Protein AF-A0A2N1DF80-F1 (afdb_monomer_lite)

Foldseek 3Di:
DVVVVVLCPPPVSVVVVVVVVVVVVVVVVCVVVVCVVVVVVVVCVVVCVQPPPDPDHSVVVVVVVVVVVVVVVVVVVVVPPDPPPVCDLQLLAWFDDQQWIWGFGDDPPDTHDIFTAHPPPRHTWDWDWDADPPPGATWTWTADPPPRDTGDTHRDDPVVVSVVVRVVSVVCVVVVVSVVRSVD

pLDDT: mean 82.66, std 10.73, range [46.38, 95.44]

Radius of gyration: 31.46 Å; chains: 1; bounding box: 63×31×92 Å

Structure (mmCIF, N/CA/C/O backbone):
data_AF-A0A2N1DF80-F1
#
_entry.id   AF-A0A2N1DF80-F1
#
loop_
_atom_site.group_PDB
_atom_site.id
_atom_site.type_symbol
_atom_site.label_atom_id
_atom_site.label_alt_id
_atom_site.label_comp_id
_atom_site.label_asym_id
_atom_site.label_entity_id
_atom_site.label_seq_id
_atom_site.pdbx_PDB_ins_code
_atom_site.Cartn_x
_atom_site.Cartn_y
_atom_site.Cartn_z
_atom_site.occupancy
_atom_site.B_iso_or_equiv
_atom_site.auth_seq_id
_atom_site.auth_comp_id
_atom_site.auth_asym_id
_atom_site.auth_atom_id
_atom_site.pdbx_PDB_model_num
ATOM 1 N N . MET A 1 1 ? -42.056 3.069 -3.134 1.00 56.16 1 MET A N 1
ATOM 2 C CA . MET A 1 1 ? -40.622 2.799 -2.860 1.00 56.16 1 MET A CA 1
ATOM 3 C C . MET A 1 1 ? -39.773 4.077 -2.828 1.00 56.16 1 MET A C 1
ATOM 5 O O . MET A 1 1 ? -38.909 4.182 -1.969 1.00 56.16 1 MET A O 1
ATOM 9 N N . GLU A 1 2 ? -40.052 5.062 -3.688 1.00 68.31 2 GLU A N 1
ATOM 10 C CA . GLU A 1 2 ? -39.397 6.390 -3.714 1.00 68.31 2 GLU A CA 1
ATOM 11 C C . GLU A 1 2 ? -39.488 7.170 -2.382 1.00 68.31 2 GLU A C 1
ATOM 13 O O . GLU A 1 2 ? -38.485 7.672 -1.881 1.00 68.31 2 GLU A O 1
ATOM 18 N N . LEU A 1 3 ? -40.667 7.207 -1.745 1.00 71.31 3 LEU A N 1
ATOM 19 C CA . LEU A 1 3 ? -40.887 7.960 -0.496 1.00 71.31 3 LEU A CA 1
ATOM 20 C C . LEU A 1 3 ? -40.119 7.388 0.711 1.00 71.31 3 LEU A C 1
ATOM 22 O O . LEU A 1 3 ? -39.591 8.146 1.519 1.00 71.31 3 LEU A O 1
ATOM 26 N N . LEU A 1 4 ? -39.988 6.059 0.798 1.00 68.69 4 LEU A N 1
ATOM 27 C CA . LEU A 1 4 ? -39.198 5.390 1.841 1.00 68.69 4 LEU A CA 1
ATOM 28 C C . LEU A 1 4 ? -37.702 5.681 1.685 1.00 68.69 4 LEU A C 1
ATOM 30 O O . LEU A 1 4 ? -37.032 5.970 2.671 1.00 68.69 4 LEU A O 1
ATOM 34 N N . LYS A 1 5 ? -37.185 5.677 0.447 1.00 67.88 5 LYS A N 1
ATOM 35 C CA . LYS A 1 5 ? -35.785 6.034 0.163 1.00 67.88 5 LYS A CA 1
ATOM 36 C C . LYS A 1 5 ? -35.470 7.485 0.535 1.00 67.88 5 LYS A C 1
ATOM 38 O O . LYS A 1 5 ? -34.351 7.763 0.956 1.00 67.88 5 LYS A O 1
ATOM 43 N N . LYS A 1 6 ? -36.440 8.396 0.400 1.00 68.75 6 LYS A N 1
ATOM 44 C CA . LYS A 1 6 ? -36.290 9.807 0.783 1.00 68.75 6 LYS A CA 1
ATOM 45 C C . LYS A 1 6 ? -36.204 9.975 2.305 1.00 68.75 6 LYS A C 1
ATOM 47 O O . LYS A 1 6 ? -35.227 10.535 2.785 1.00 68.75 6 LYS A O 1
ATOM 52 N N . LEU A 1 7 ? -37.131 9.368 3.053 1.00 67.69 7 LEU A N 1
ATOM 53 C CA . LEU A 1 7 ? -37.140 9.395 4.527 1.00 67.69 7 LEU A CA 1
ATOM 54 C C . LEU A 1 7 ? -35.884 8.762 5.154 1.00 67.69 7 LEU A C 1
ATOM 56 O O . LEU A 1 7 ? -35.454 9.172 6.228 1.00 67.69 7 LEU A O 1
ATOM 60 N N . TRP A 1 8 ? -35.282 7.779 4.481 1.00 67.12 8 TRP A N 1
ATOM 61 C CA . TRP A 1 8 ? -34.053 7.121 4.938 1.00 67.12 8 TRP A CA 1
ATOM 62 C C . TRP A 1 8 ? -32.773 7.923 4.652 1.00 67.12 8 TRP A C 1
ATOM 64 O O . TRP A 1 8 ? -31.781 7.756 5.361 1.00 67.12 8 TRP A O 1
ATOM 74 N N . LYS A 1 9 ? -32.780 8.784 3.623 1.00 72.69 9 LYS A N 1
ATOM 75 C CA . LYS A 1 9 ? -31.656 9.678 3.293 1.00 72.69 9 LYS A CA 1
ATOM 76 C C . LYS A 1 9 ? -31.612 10.920 4.181 1.00 72.69 9 LYS A C 1
ATOM 78 O O . LYS A 1 9 ? -30.534 11.484 4.356 1.00 72.69 9 LYS A O 1
ATOM 83 N N . ASP A 1 10 ? -32.744 11.325 4.754 1.00 74.56 10 ASP A N 1
ATOM 84 C CA . ASP A 1 10 ? -32.794 12.462 5.665 1.00 74.56 10 ASP A CA 1
ATOM 85 C C . ASP A 1 10 ? -32.141 12.100 7.015 1.00 74.56 10 ASP A C 1
ATOM 87 O O . ASP A 1 10 ? -32.617 11.205 7.725 1.00 74.56 10 ASP A O 1
ATOM 91 N N . PRO A 1 11 ? -31.063 12.796 7.421 1.00 75.94 11 PRO A N 1
ATOM 92 C CA . PRO A 1 11 ? -30.239 12.402 8.565 1.00 75.94 11 PRO A CA 1
ATOM 93 C C . PRO A 1 11 ? -30.974 12.483 9.909 1.00 75.94 11 PRO A C 1
ATOM 95 O O . PRO A 1 11 ? -30.544 11.865 10.882 1.00 75.94 11 PRO A O 1
ATOM 98 N N . VAL A 1 12 ? -32.072 13.239 9.980 1.00 82.00 12 VAL A N 1
ATOM 99 C CA . VAL A 1 12 ? -32.910 13.363 11.180 1.00 82.00 12 VAL A CA 1
ATOM 100 C C . VAL A 1 12 ? -33.916 12.212 11.253 1.00 82.00 12 VAL A C 1
ATOM 102 O O . VAL A 1 12 ? -33.958 11.495 12.251 1.00 82.00 12 VAL A O 1
ATOM 105 N N . TRP A 1 13 ? -34.676 11.976 10.181 1.00 78.12 13 TRP A N 1
ATOM 106 C CA . TRP A 1 13 ? -35.708 10.935 10.137 1.00 78.12 13 TRP A CA 1
ATOM 107 C C . TRP A 1 13 ? -35.126 9.527 10.207 1.00 78.12 13 TRP A C 1
ATOM 109 O O . TRP A 1 13 ? -35.645 8.692 10.944 1.00 78.12 13 TRP A O 1
ATOM 119 N N . SER A 1 14 ? -33.997 9.286 9.540 1.00 79.38 14 SER A N 1
ATOM 120 C CA . SER A 1 14 ? -33.290 8.005 9.607 1.00 79.38 14 SER A CA 1
ATOM 121 C C . SER A 1 14 ? -32.889 7.639 11.042 1.00 79.38 14 SER A C 1
ATOM 123 O O . SER A 1 14 ? -33.094 6.507 11.477 1.00 79.38 14 SER A O 1
ATOM 125 N N . LYS A 1 15 ? -32.428 8.617 11.839 1.00 84.69 15 LYS A N 1
ATOM 126 C CA . LYS A 1 15 ? -32.078 8.402 13.253 1.00 84.69 15 LYS A CA 1
ATOM 127 C C . LYS A 1 15 ? -33.300 8.116 14.116 1.00 84.69 15 LYS A C 1
ATOM 129 O O . LYS A 1 15 ? -33.249 7.202 14.934 1.00 84.69 15 LYS A O 1
ATOM 134 N N . VAL A 1 16 ? -34.391 8.861 13.941 1.00 87.50 16 VAL A N 1
ATOM 135 C CA . VAL A 1 16 ? -35.631 8.643 14.707 1.00 87.50 16 VAL A CA 1
ATOM 136 C C . VAL A 1 16 ? -36.204 7.257 14.413 1.00 87.50 16 VAL A C 1
ATOM 138 O O . VAL A 1 16 ? -36.526 6.514 15.337 1.00 87.50 16 VAL A O 1
ATOM 141 N N . ILE A 1 17 ? -36.251 6.870 13.138 1.00 84.75 17 ILE A N 1
ATOM 142 C CA . ILE A 1 17 ? -36.753 5.562 12.708 1.00 84.75 17 ILE A CA 1
ATOM 143 C C . ILE A 1 17 ? -35.839 4.442 13.216 1.00 84.75 17 ILE A C 1
ATOM 145 O O . ILE A 1 17 ? -36.332 3.472 13.784 1.00 84.75 17 ILE A O 1
ATOM 149 N N . ALA A 1 18 ? -34.516 4.582 13.088 1.00 85.62 18 ALA A N 1
ATOM 150 C CA . ALA A 1 18 ? -33.564 3.602 13.609 1.00 85.62 18 ALA A CA 1
ATOM 151 C C . ALA A 1 18 ? -33.687 3.442 15.131 1.00 85.62 18 ALA A C 1
ATOM 153 O O . ALA A 1 18 ? -33.719 2.321 15.631 1.00 85.62 18 ALA A O 1
ATOM 154 N N . THR A 1 19 ? -33.827 4.548 15.863 1.00 89.31 19 THR A N 1
ATOM 155 C CA . THR A 1 19 ? -34.003 4.526 17.323 1.00 89.31 19 THR A CA 1
ATOM 156 C C . THR A 1 19 ? -35.321 3.857 17.707 1.00 89.31 19 THR A C 1
ATOM 158 O O . THR A 1 19 ? -35.342 3.040 18.622 1.00 89.31 19 THR A O 1
ATOM 161 N N . GLY A 1 20 ? -36.405 4.133 16.975 1.00 91.25 20 GLY A N 1
ATOM 162 C CA . GLY A 1 20 ? -37.699 3.478 17.170 1.00 91.25 20 GLY A CA 1
ATOM 163 C C . GLY A 1 20 ? -37.650 1.973 16.905 1.00 91.25 20 GLY A C 1
ATOM 164 O O . GLY A 1 20 ? -38.162 1.194 17.704 1.00 91.25 20 GLY A O 1
ATOM 165 N N . ILE A 1 21 ? -36.978 1.548 15.832 1.00 89.56 21 ILE A N 1
ATOM 166 C CA . ILE A 1 21 ? -36.789 0.126 15.510 1.00 89.56 21 ILE A CA 1
ATOM 167 C C . ILE A 1 21 ? -35.950 -0.562 16.592 1.00 89.56 21 ILE A C 1
ATOM 169 O O . ILE A 1 21 ? -36.329 -1.631 17.063 1.00 89.56 21 ILE A O 1
ATOM 173 N N . ILE A 1 22 ? -34.849 0.053 17.033 1.00 90.44 22 ILE A N 1
ATOM 174 C CA . ILE A 1 22 ? -34.006 -0.490 18.109 1.00 90.44 22 ILE A CA 1
ATOM 175 C C . ILE A 1 22 ? -34.807 -0.604 19.410 1.00 90.44 22 ILE A C 1
ATOM 177 O O . ILE A 1 22 ? -34.773 -1.653 20.046 1.00 90.44 22 ILE A O 1
ATOM 181 N N . ALA A 1 23 ? -35.564 0.429 19.788 1.00 91.12 23 ALA A N 1
ATOM 182 C CA . ALA A 1 23 ? -36.400 0.405 20.987 1.00 91.12 23 ALA A CA 1
ATOM 183 C C . ALA A 1 23 ? -37.443 -0.720 20.932 1.00 91.12 23 ALA A C 1
ATOM 185 O O . ALA A 1 23 ? -37.656 -1.414 21.924 1.00 91.12 23 ALA A O 1
ATOM 186 N N . LEU A 1 24 ? -38.042 -0.947 19.762 1.00 88.88 24 LEU A N 1
ATOM 187 C CA . LEU A 1 24 ? -39.028 -2.003 19.560 1.00 88.88 24 LEU A CA 1
ATOM 188 C C . LEU A 1 24 ? -38.389 -3.398 19.617 1.00 88.88 24 LEU A C 1
ATOM 190 O O . LEU A 1 24 ? -38.923 -4.283 20.279 1.00 88.88 24 LEU A O 1
ATOM 194 N N . ILE A 1 25 ? -37.210 -3.583 19.014 1.00 86.56 25 ILE A N 1
ATOM 195 C CA . ILE A 1 25 ? -36.438 -4.833 19.111 1.00 86.56 25 ILE A CA 1
ATOM 196 C C . ILE A 1 25 ? -36.043 -5.113 20.564 1.00 86.56 25 ILE A C 1
ATOM 198 O O . ILE A 1 25 ? -36.202 -6.237 21.026 1.00 86.56 25 ILE A O 1
ATOM 202 N N . VAL A 1 26 ? -35.572 -4.107 21.305 1.00 86.44 26 VAL A N 1
ATOM 203 C CA . VAL A 1 26 ? -35.206 -4.252 22.722 1.00 86.44 26 VAL A CA 1
ATOM 204 C C . VAL A 1 26 ? -36.434 -4.572 23.576 1.00 86.44 26 VAL A C 1
ATOM 206 O O . VAL A 1 26 ? -36.361 -5.446 24.437 1.00 86.44 26 VAL A O 1
ATOM 209 N N . ALA A 1 27 ? -37.580 -3.937 23.328 1.00 82.62 27 ALA A N 1
ATOM 210 C CA . ALA A 1 27 ? -38.821 -4.233 24.044 1.00 82.62 27 ALA A CA 1
ATOM 211 C C . ALA A 1 27 ? -39.297 -5.674 23.793 1.00 82.62 27 ALA A C 1
ATOM 213 O O . ALA A 1 27 ? -39.647 -6.390 24.729 1.00 82.62 27 ALA A O 1
ATOM 214 N N . VAL A 1 28 ? -39.241 -6.136 22.541 1.00 85.31 28 VAL A N 1
ATOM 215 C CA . VAL A 1 28 ? -39.602 -7.514 22.181 1.00 85.31 28 VAL A CA 1
ATOM 216 C C . VAL A 1 28 ? -38.592 -8.515 22.750 1.00 85.31 28 VAL A C 1
ATOM 218 O O . VAL A 1 28 ? -38.990 -9.526 23.320 1.00 85.31 28 VAL A O 1
ATOM 221 N N . ALA A 1 29 ? -37.293 -8.224 22.675 1.00 80.62 29 ALA A N 1
ATOM 222 C CA . ALA A 1 29 ? -36.247 -9.082 23.227 1.00 80.62 29 ALA A CA 1
ATOM 223 C C . ALA A 1 29 ? -36.337 -9.196 24.756 1.00 80.62 29 ALA A C 1
ATOM 225 O O . ALA A 1 29 ? -36.226 -10.293 25.292 1.00 80.62 29 ALA A O 1
ATOM 226 N N . THR A 1 30 ? -36.588 -8.092 25.465 1.00 77.56 30 THR A N 1
ATOM 227 C CA . THR A 1 30 ? -36.754 -8.098 26.931 1.00 77.56 30 THR A CA 1
ATOM 228 C C . THR A 1 30 ? -38.026 -8.817 27.379 1.00 77.56 30 THR A C 1
ATOM 230 O O . THR A 1 30 ? -38.022 -9.428 28.449 1.00 77.56 30 THR A O 1
ATOM 233 N N . TYR A 1 31 ? -39.082 -8.800 26.558 1.00 79.31 31 TYR A N 1
ATOM 234 C CA . TYR A 1 31 ? -40.297 -9.587 26.773 1.00 79.31 31 TYR A CA 1
ATOM 235 C C . TYR A 1 31 ? -40.064 -11.090 26.550 1.00 79.31 31 TYR A C 1
ATOM 237 O O . TYR A 1 31 ? -40.390 -11.891 27.421 1.00 79.31 31 TYR A O 1
ATOM 245 N N . ILE A 1 32 ? -39.447 -11.477 25.425 1.00 79.19 32 ILE A N 1
ATOM 246 C CA . ILE A 1 32 ? -39.186 -12.889 25.080 1.00 79.19 32 ILE A CA 1
ATOM 247 C C . ILE A 1 32 ? -38.194 -13.532 26.054 1.00 79.19 32 ILE A C 1
ATOM 249 O O . ILE A 1 32 ? -38.378 -14.675 26.459 1.00 79.19 32 ILE A O 1
ATOM 253 N N . LEU A 1 33 ? -37.146 -12.803 26.440 1.00 77.75 33 LEU A N 1
ATOM 254 C CA . LEU A 1 33 ? -36.108 -13.304 27.342 1.00 77.75 33 LEU A CA 1
ATOM 255 C C . LEU A 1 33 ? -36.498 -13.205 28.824 1.00 77.75 33 LEU A C 1
ATOM 257 O O . LEU A 1 33 ? -35.685 -13.554 29.672 1.00 77.75 33 LEU A O 1
ATOM 261 N N . ASN A 1 34 ? -37.708 -12.721 29.140 1.00 76.75 34 ASN A N 1
ATOM 262 C CA . ASN A 1 34 ? -38.191 -12.504 30.505 1.00 76.75 34 ASN A CA 1
ATOM 263 C C . ASN A 1 34 ? -37.140 -11.811 31.397 1.00 76.75 34 ASN A C 1
ATOM 265 O O . ASN A 1 34 ? -36.890 -12.232 32.521 1.00 76.75 34 ASN A O 1
ATOM 269 N N . LEU A 1 35 ? -36.506 -10.757 30.869 1.00 72.31 35 LEU A N 1
ATOM 270 C CA . LEU A 1 35 ? -35.463 -9.974 31.554 1.00 72.31 35 LEU A CA 1
ATOM 271 C C . LEU A 1 35 ? -36.054 -8.898 32.480 1.00 72.31 35 LEU A C 1
ATOM 273 O O . LEU A 1 35 ? -35.352 -8.291 33.285 1.00 72.31 35 LEU A O 1
ATOM 277 N N . TRP A 1 36 ? -37.360 -8.651 32.373 1.00 72.56 36 TRP A N 1
ATOM 278 C CA . TRP A 1 36 ? -38.111 -7.728 33.225 1.00 72.56 36 TRP A CA 1
ATOM 279 C C . TRP A 1 36 ? -37.982 -7.974 34.741 1.00 72.56 36 TRP A C 1
ATOM 281 O O . TRP A 1 36 ? -37.753 -6.997 35.456 1.00 72.56 36 TRP A O 1
ATOM 291 N N . PRO A 1 37 ? -38.100 -9.210 35.268 1.00 76.88 37 PRO A N 1
ATOM 292 C CA . PRO A 1 37 ? -37.885 -9.478 36.686 1.00 76.88 37 PRO A CA 1
ATOM 293 C C . PRO A 1 37 ? -36.455 -9.163 37.142 1.00 76.88 37 PRO A C 1
ATOM 295 O O . PRO A 1 37 ? -36.295 -8.639 38.243 1.00 76.88 37 PRO A O 1
ATOM 298 N N . ASP A 1 38 ? -35.442 -9.388 36.303 1.00 75.38 38 ASP A N 1
ATOM 299 C CA . ASP A 1 38 ? -34.039 -9.093 36.629 1.00 75.38 38 ASP A CA 1
ATOM 300 C C . ASP A 1 38 ? -33.737 -7.589 36.602 1.00 75.38 38 ASP A C 1
ATOM 302 O O . ASP A 1 38 ? -33.047 -7.060 37.470 1.00 75.38 38 ASP A O 1
ATOM 306 N N . ILE A 1 39 ? -34.312 -6.855 35.648 1.00 76.00 39 ILE A N 1
ATOM 307 C CA . ILE A 1 39 ? -34.200 -5.390 35.601 1.00 76.00 39 ILE A CA 1
ATOM 308 C C . ILE A 1 39 ? -34.919 -4.770 36.805 1.00 76.00 39 ILE A C 1
ATOM 310 O O . ILE A 1 39 ? -34.381 -3.884 37.469 1.00 76.00 39 ILE A O 1
ATOM 314 N N . LEU A 1 40 ? -36.124 -5.251 37.126 1.00 77.62 40 LEU A N 1
ATOM 315 C CA . LEU A 1 40 ? -36.877 -4.789 38.291 1.00 77.62 40 LEU A CA 1
ATOM 316 C C . LEU A 1 40 ? -36.190 -5.162 39.606 1.00 77.62 40 LEU A C 1
ATOM 318 O O . LEU A 1 40 ? -36.270 -4.384 40.556 1.00 77.62 40 LEU A O 1
ATOM 322 N N . SER A 1 41 ? -35.520 -6.314 39.685 1.00 77.25 41 SER A N 1
ATOM 323 C CA . SER A 1 41 ? -34.752 -6.696 40.870 1.00 77.25 41 SER A CA 1
ATOM 324 C C . SER A 1 41 ? -33.532 -5.795 41.037 1.00 77.25 41 SER A C 1
ATOM 326 O O . SER A 1 41 ? -33.334 -5.286 42.135 1.00 77.25 41 SER A O 1
ATOM 328 N N . LEU A 1 42 ? -32.807 -5.481 39.956 1.00 80.38 42 LEU A N 1
ATOM 329 C CA . LEU A 1 42 ? -31.691 -4.533 39.965 1.00 80.38 42 LEU A CA 1
ATOM 330 C C . LEU A 1 42 ? -32.144 -3.132 40.402 1.00 80.38 42 LEU A C 1
ATOM 332 O O . LEU A 1 42 ? -31.496 -2.510 41.240 1.00 80.38 42 LEU A O 1
ATOM 336 N N . ILE A 1 43 ? -33.281 -2.654 39.883 1.00 81.94 43 ILE A N 1
ATOM 337 C CA . ILE A 1 43 ? -33.876 -1.363 40.264 1.00 81.94 43 ILE A CA 1
ATOM 338 C C . ILE A 1 43 ? -34.306 -1.369 41.732 1.00 81.94 43 ILE A C 1
ATOM 340 O O . ILE A 1 43 ? -34.065 -0.401 42.442 1.00 81.94 43 ILE A O 1
ATOM 344 N N . LYS A 1 44 ? -34.924 -2.447 42.226 1.00 79.19 44 LYS A N 1
ATOM 345 C CA . LYS A 1 44 ? -35.297 -2.558 43.645 1.00 79.19 44 LYS A CA 1
ATOM 346 C C . LYS A 1 44 ? -34.074 -2.633 44.556 1.00 79.19 44 LYS A C 1
ATOM 348 O O . LYS A 1 44 ? -34.115 -2.070 45.643 1.00 79.19 44 LYS A O 1
ATOM 353 N N . LEU A 1 45 ? -33.002 -3.294 44.122 1.00 76.00 45 LEU A N 1
ATOM 354 C CA . LEU A 1 45 ? -31.737 -3.383 44.853 1.00 76.00 45 LEU A CA 1
ATOM 355 C C . LEU A 1 45 ? -31.067 -2.015 44.954 1.00 76.00 45 LEU A C 1
ATOM 357 O O . LEU A 1 45 ? -30.691 -1.598 46.045 1.00 76.00 45 LEU A O 1
ATOM 361 N N . THR A 1 46 ? -30.971 -1.292 43.838 1.00 74.25 46 THR A N 1
ATOM 362 C CA . THR A 1 46 ? -30.399 0.059 43.825 1.00 74.25 46 THR A CA 1
ATOM 363 C C . THR A 1 46 ? -31.278 1.039 44.588 1.00 74.25 46 THR A C 1
ATOM 365 O O . THR A 1 46 ? -30.760 1.809 45.388 1.00 74.25 46 THR A O 1
ATOM 368 N N . TRP A 1 47 ? -32.601 0.970 44.429 1.00 73.44 47 TRP A N 1
ATOM 369 C CA . TRP A 1 47 ? -33.542 1.791 45.188 1.00 73.44 47 TRP A CA 1
ATOM 370 C C . TRP A 1 47 ? -33.459 1.507 46.687 1.00 73.44 47 TRP A C 1
ATOM 372 O O . TRP A 1 47 ? -33.333 2.436 47.477 1.00 73.44 47 TRP A O 1
ATOM 382 N N . GLY A 1 48 ? -33.435 0.231 47.078 1.00 70.19 48 GLY A N 1
ATOM 383 C CA . GLY A 1 48 ? -33.262 -0.201 48.462 1.00 70.19 48 GLY A CA 1
ATOM 384 C C . GLY A 1 48 ? -31.951 0.293 49.065 1.00 70.19 48 GLY A C 1
ATOM 385 O O . GLY A 1 48 ? -31.959 0.784 50.187 1.00 70.19 48 GLY A O 1
ATOM 386 N N . PHE A 1 49 ? -30.858 0.257 48.302 1.00 67.19 49 PHE A N 1
ATOM 387 C CA . PHE A 1 49 ? -29.554 0.785 48.707 1.00 67.19 49 PHE A CA 1
ATOM 388 C C . PHE A 1 49 ? -29.546 2.321 48.828 1.00 67.19 49 PHE A C 1
ATOM 390 O O . PHE A 1 49 ? -28.910 2.879 49.717 1.00 67.19 49 PHE A O 1
ATOM 397 N N . ILE A 1 50 ? -30.295 3.022 47.970 1.00 64.38 50 ILE A N 1
ATOM 398 C CA . ILE A 1 50 ? -30.458 4.485 48.025 1.00 64.38 50 ILE A CA 1
ATOM 399 C C . ILE A 1 50 ? -31.350 4.911 49.201 1.00 64.38 50 ILE A C 1
ATOM 401 O O . ILE A 1 50 ? -31.125 5.971 49.783 1.00 64.38 50 ILE A O 1
ATOM 405 N N . THR A 1 51 ? -32.365 4.118 49.553 1.00 67.06 51 THR A N 1
ATOM 406 C CA . THR A 1 51 ? -33.305 4.432 50.644 1.00 67.06 51 THR A CA 1
ATOM 407 C C . THR A 1 51 ? -32.929 3.811 51.984 1.00 67.06 51 THR A C 1
ATOM 409 O O . THR A 1 51 ? -33.540 4.148 52.995 1.00 67.06 51 THR A O 1
ATOM 412 N N . SER A 1 52 ? -31.944 2.910 52.026 1.00 58.81 52 SER A N 1
ATOM 413 C CA . SER A 1 52 ? -31.459 2.360 53.285 1.00 58.81 52 SER A CA 1
ATOM 414 C C . SER A 1 52 ? -30.791 3.466 54.089 1.00 58.81 52 SER A C 1
ATOM 416 O O . SER A 1 52 ? -29.857 4.118 53.616 1.00 58.81 52 SER A O 1
ATOM 418 N N . SER A 1 53 ? -31.292 3.673 55.304 1.00 56.47 53 SER A N 1
ATOM 419 C CA . SER A 1 53 ? -30.763 4.619 56.280 1.00 56.47 53 SER A CA 1
ATOM 420 C C . SER A 1 53 ? -29.423 4.115 56.808 1.00 56.47 53 SER A C 1
ATOM 422 O O . SER A 1 53 ? -29.338 3.530 57.886 1.00 56.47 53 SER A O 1
ATOM 424 N N . THR A 1 54 ? -28.362 4.280 56.027 1.00 59.06 54 THR A N 1
ATOM 425 C CA . THR A 1 54 ? -27.002 4.061 56.505 1.00 59.06 54 THR A CA 1
ATOM 426 C C . THR A 1 54 ? -26.573 5.234 57.379 1.00 59.06 54 THR A C 1
ATOM 428 O O . THR A 1 54 ? -26.975 6.375 57.163 1.00 59.06 54 THR A O 1
ATOM 431 N N . SER A 1 55 ? -25.733 4.958 58.381 1.00 65.44 55 SER A N 1
ATOM 432 C CA . SER A 1 55 ? -25.195 5.981 59.294 1.00 65.44 55 SER A CA 1
ATOM 433 C C . SER A 1 55 ? -24.369 7.059 58.573 1.00 65.44 55 SER A C 1
ATOM 435 O O . SER A 1 55 ? -24.070 8.102 59.150 1.00 65.44 55 SER A O 1
ATOM 437 N N . THR A 1 56 ? -23.995 6.806 57.318 1.00 63.44 56 THR A N 1
ATOM 438 C CA . THR A 1 56 ? -23.373 7.743 56.390 1.00 63.44 56 THR A CA 1
ATOM 439 C C . THR A 1 56 ? -24.407 8.256 55.387 1.00 63.44 56 THR A C 1
ATOM 441 O O . THR A 1 56 ? -25.152 7.462 54.810 1.00 63.44 56 THR A O 1
ATOM 444 N N . PRO A 1 57 ? -24.465 9.573 55.143 1.00 73.00 57 PRO A N 1
ATOM 445 C CA . PRO A 1 57 ? -25.446 10.140 54.236 1.00 73.00 57 PRO A CA 1
ATOM 446 C C . PRO A 1 57 ? -25.222 9.685 52.786 1.00 73.00 57 PRO A C 1
ATOM 448 O O . PRO A 1 57 ? -24.130 9.823 52.236 1.00 73.00 57 PRO A O 1
ATOM 451 N N . ASN A 1 58 ? -26.288 9.210 52.138 1.00 67.88 58 ASN A N 1
ATOM 452 C CA . ASN A 1 58 ? -26.235 8.604 50.801 1.00 67.88 58 ASN A CA 1
ATOM 453 C C . ASN A 1 58 ? -25.738 9.560 49.704 1.00 67.88 58 ASN A C 1
ATOM 455 O O . ASN A 1 58 ? -25.127 9.113 48.738 1.00 67.88 58 ASN A O 1
ATOM 459 N N . TRP A 1 59 ? -25.896 10.877 49.876 1.00 73.12 59 TRP A N 1
ATOM 460 C CA . TRP A 1 59 ? -25.326 11.866 48.953 1.00 73.12 59 TRP A CA 1
ATOM 461 C C . TRP A 1 59 ? -23.790 11.810 48.901 1.00 73.12 59 TRP A C 1
ATOM 463 O O . TRP A 1 59 ? -23.203 12.031 47.843 1.00 73.12 59 TRP A O 1
ATOM 473 N N . LEU A 1 60 ? -23.139 11.458 50.014 1.00 76.69 60 LEU A N 1
ATOM 474 C CA . LEU A 1 60 ? -21.687 11.314 50.095 1.00 76.69 60 LEU A CA 1
ATOM 475 C C . LEU A 1 60 ? -21.215 10.071 49.327 1.00 76.69 60 LEU A C 1
ATOM 477 O O . LEU A 1 60 ? -20.218 10.129 48.609 1.00 76.69 60 LEU A O 1
ATOM 481 N N . LEU A 1 61 ? -21.972 8.971 49.416 1.00 75.31 61 LEU A N 1
ATOM 482 C CA . LEU A 1 61 ? -21.717 7.754 48.638 1.00 75.31 61 LEU A CA 1
ATOM 483 C C . LEU A 1 61 ? -21.837 8.025 47.134 1.00 75.31 61 LEU A C 1
ATOM 485 O O . LEU A 1 61 ? -20.984 7.580 46.368 1.00 75.31 61 LEU A O 1
ATOM 489 N N . THR A 1 62 ? -22.827 8.818 46.713 1.00 75.56 62 THR A N 1
ATOM 490 C CA . THR A 1 62 ? -22.976 9.221 45.307 1.00 75.56 62 THR A CA 1
ATOM 491 C C . THR A 1 62 ? -21.777 10.038 44.823 1.00 75.56 62 THR A C 1
ATOM 493 O O . THR A 1 62 ? -21.260 9.774 43.739 1.00 75.56 62 THR A O 1
ATOM 496 N N . ILE A 1 63 ? -21.278 10.981 45.632 1.00 81.62 63 ILE A N 1
ATOM 497 C CA . ILE A 1 63 ? -20.088 11.779 45.291 1.00 81.62 63 ILE A CA 1
ATOM 498 C C . ILE A 1 63 ? -18.839 10.899 45.165 1.00 81.62 63 ILE A C 1
ATOM 500 O O . ILE A 1 63 ? -18.048 11.112 44.249 1.00 81.62 63 ILE A O 1
ATOM 504 N N . MET A 1 64 ? -18.667 9.889 46.026 1.00 83.31 64 MET A N 1
ATOM 505 C CA . MET A 1 64 ? -17.529 8.961 45.937 1.00 83.31 64 MET A CA 1
ATOM 506 C C . MET A 1 64 ? -17.655 7.949 44.788 1.00 83.31 64 MET A C 1
ATOM 508 O O . MET A 1 64 ? -16.643 7.497 44.252 1.00 83.31 64 MET A O 1
ATOM 512 N N . ALA A 1 65 ? -18.876 7.618 44.365 1.00 84.19 65 ALA A N 1
ATOM 513 C CA . ALA A 1 65 ? -19.113 6.704 43.250 1.00 84.19 65 ALA A CA 1
ATOM 514 C C . ALA A 1 65 ? -18.752 7.321 41.886 1.00 84.19 65 ALA A C 1
ATOM 516 O O . ALA A 1 65 ? -18.259 6.611 41.010 1.00 84.19 65 ALA A O 1
ATOM 517 N N . ILE A 1 66 ? -18.937 8.636 41.709 1.00 86.69 66 ILE A N 1
ATOM 518 C CA . ILE A 1 66 ? -18.634 9.355 40.457 1.00 86.69 66 ILE A CA 1
ATOM 519 C C . ILE A 1 66 ? -17.175 9.168 39.991 1.00 86.69 66 ILE A C 1
ATOM 521 O O . ILE A 1 66 ? -16.981 8.724 38.857 1.00 86.69 66 ILE A O 1
ATOM 525 N N . PRO A 1 67 ? -16.131 9.449 40.799 1.00 87.44 67 PRO A N 1
ATOM 526 C CA . PRO A 1 67 ? -14.747 9.268 40.361 1.00 87.44 67 PRO A CA 1
ATOM 527 C C . PRO A 1 67 ? -14.412 7.796 40.106 1.00 87.44 67 PRO A C 1
ATOM 529 O O . PRO A 1 67 ? -13.668 7.496 39.176 1.00 87.44 67 PRO A O 1
ATOM 532 N N . CYS A 1 68 ? -15.008 6.872 40.867 1.00 87.81 68 CYS A N 1
ATOM 533 C CA . CYS A 1 68 ? -14.840 5.436 40.654 1.00 87.81 68 CYS A CA 1
ATOM 534 C C . CYS A 1 68 ? -15.410 5.009 39.288 1.00 87.81 68 CYS A C 1
ATOM 536 O O . CYS A 1 68 ? -14.750 4.310 38.521 1.00 87.81 68 CYS A O 1
ATOM 538 N N . PHE A 1 69 ? -16.594 5.515 38.932 1.00 88.56 69 PHE A N 1
ATOM 539 C CA . PHE A 1 69 ? -17.217 5.278 37.632 1.00 88.56 69 PHE A CA 1
ATOM 540 C C . PHE A 1 69 ? -16.403 5.876 36.475 1.00 88.56 69 PHE A C 1
ATOM 542 O O . PHE A 1 69 ? -16.169 5.203 35.471 1.00 88.56 69 PHE A O 1
ATOM 549 N N . LEU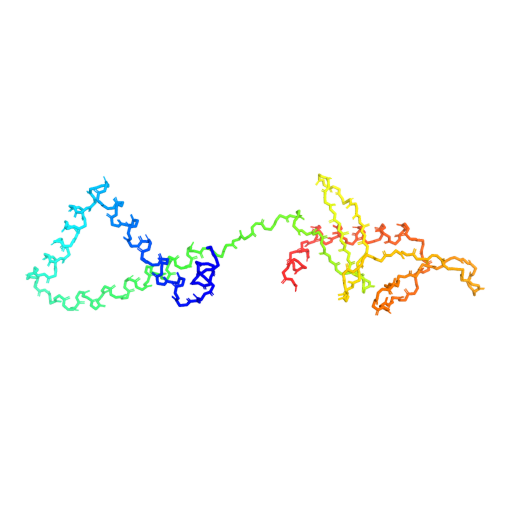 A 1 70 ? -15.912 7.112 36.620 1.00 90.94 70 LEU A N 1
ATOM 550 C CA . LEU A 1 70 ? -15.048 7.751 35.620 1.00 90.94 70 LEU A CA 1
ATOM 551 C C . LEU A 1 70 ? -13.739 6.977 35.417 1.00 90.94 70 LEU A C 1
ATOM 553 O O . LEU A 1 70 ? -13.291 6.820 34.282 1.00 90.94 70 LEU A O 1
ATOM 557 N N . PHE A 1 71 ? -13.157 6.449 36.494 1.00 89.56 71 PHE A N 1
ATOM 558 C CA . PHE A 1 71 ? -11.943 5.639 36.438 1.00 89.56 71 PHE A CA 1
ATOM 559 C C . PHE A 1 71 ? -12.170 4.320 35.690 1.00 89.56 71 PHE A C 1
ATOM 561 O O . PHE A 1 71 ? -11.399 3.975 34.795 1.00 89.56 71 PHE A O 1
ATOM 568 N N . VAL A 1 72 ? -13.277 3.625 35.972 1.00 89.88 72 VAL A N 1
ATOM 569 C CA . VAL A 1 72 ? -13.678 2.423 35.224 1.00 89.88 72 VAL A CA 1
ATOM 570 C C . VAL A 1 72 ? -13.896 2.749 33.745 1.00 89.88 72 VAL A C 1
ATOM 572 O O . VAL A 1 72 ?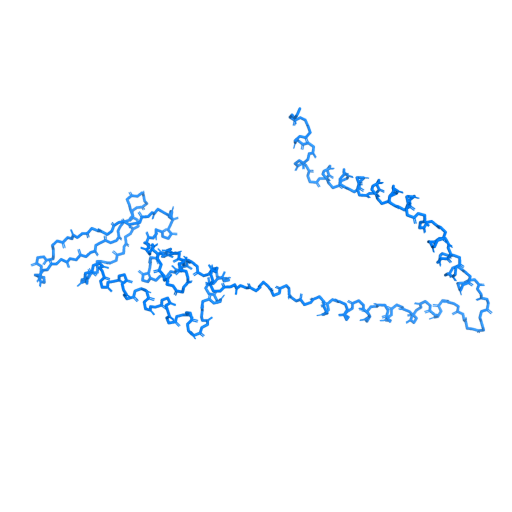 -13.406 2.024 32.884 1.00 89.88 72 VAL A O 1
ATOM 575 N N . MET A 1 73 ? -14.557 3.864 33.420 1.00 87.12 73 MET A N 1
ATOM 576 C CA . MET A 1 73 ? -14.763 4.290 32.030 1.00 87.12 73 MET A CA 1
ATOM 577 C C . MET A 1 73 ? -13.453 4.630 31.307 1.00 87.12 73 MET A C 1
ATOM 579 O O . MET A 1 73 ? -13.319 4.316 30.125 1.00 87.12 73 MET A O 1
ATOM 583 N N . ALA A 1 74 ? -12.481 5.227 32.000 1.00 86.75 74 ALA A N 1
ATOM 584 C CA . ALA A 1 74 ? -11.150 5.507 31.460 1.00 86.75 74 ALA A CA 1
ATOM 585 C C . ALA A 1 74 ? -10.338 4.223 31.209 1.00 86.75 74 ALA A C 1
ATOM 587 O O . ALA A 1 74 ? -9.632 4.113 30.209 1.00 86.75 74 ALA A O 1
ATOM 588 N N . ILE A 1 75 ? -10.474 3.220 32.080 1.00 85.62 75 ILE A N 1
ATOM 589 C CA . ILE A 1 75 ? -9.874 1.898 31.869 1.00 85.62 75 ILE A CA 1
ATOM 590 C C . ILE A 1 75 ? -10.554 1.188 30.695 1.00 85.62 75 ILE A C 1
ATOM 592 O O . ILE A 1 75 ? -9.883 0.668 29.813 1.00 85.62 75 ILE A O 1
ATOM 596 N N . LEU A 1 76 ? -11.885 1.193 30.622 1.00 83.56 76 LEU A N 1
ATOM 597 C CA . LEU A 1 76 ? -12.613 0.569 29.514 1.00 83.56 76 LEU A CA 1
ATOM 598 C C . LEU A 1 76 ? -12.326 1.250 28.168 1.00 83.56 76 LEU A C 1
ATOM 600 O O . LEU A 1 76 ? -12.320 0.581 27.134 1.00 83.56 76 LEU A O 1
ATOM 604 N N . SER A 1 77 ? -12.083 2.562 28.157 1.00 77.50 77 SER A N 1
ATOM 605 C CA . SER A 1 77 ? -11.706 3.286 26.941 1.00 77.50 77 SER A CA 1
ATOM 606 C C . SER A 1 77 ? -10.256 3.034 26.526 1.00 77.50 77 SER A C 1
ATOM 608 O O . SER A 1 77 ? -9.996 2.990 25.327 1.00 77.50 77 SER A O 1
ATOM 610 N N . SER A 1 78 ? -9.337 2.791 27.467 1.00 73.50 78 SER A N 1
ATOM 611 C CA . SER A 1 78 ? -7.966 2.371 27.144 1.00 73.50 78 SER A CA 1
ATOM 612 C C . SER A 1 78 ? -7.886 0.898 26.716 1.00 73.50 78 SER A C 1
ATOM 614 O O . SER A 1 78 ? -7.082 0.551 25.852 1.00 73.50 78 SER A O 1
ATOM 616 N N . LEU A 1 79 ? -8.765 0.044 27.258 1.00 70.50 79 LEU A N 1
ATOM 617 C CA . LEU A 1 79 ? -8.922 -1.366 26.881 1.00 70.50 79 LEU A CA 1
ATOM 618 C C . LEU A 1 79 ? -9.682 -1.564 25.569 1.00 70.50 79 LEU A C 1
ATOM 620 O O . LEU A 1 79 ? -9.521 -2.602 24.924 1.00 70.50 79 LEU A O 1
ATOM 624 N N . LYS A 1 80 ? -10.470 -0.574 25.127 1.00 64.25 80 LYS A N 1
ATOM 625 C CA . LYS A 1 80 ? -10.818 -0.429 23.711 1.00 64.25 80 LYS A CA 1
ATOM 626 C C . LYS A 1 80 ? -9.535 -0.077 22.974 1.00 64.25 80 LYS A C 1
ATOM 628 O O . LYS A 1 80 ? -9.296 1.072 22.608 1.00 64.25 80 LYS A O 1
ATOM 633 N N . GLY A 1 81 ? -8.706 -1.101 22.778 1.00 51.03 81 GLY A N 1
ATOM 634 C CA . GLY A 1 81 ? -7.535 -1.029 21.937 1.00 51.03 81 GLY A CA 1
ATOM 635 C C . GLY A 1 81 ? -7.938 -0.334 20.650 1.00 51.03 81 GLY A C 1
ATOM 636 O O . GLY A 1 81 ? -9.025 -0.587 20.109 1.00 51.03 81 GLY A 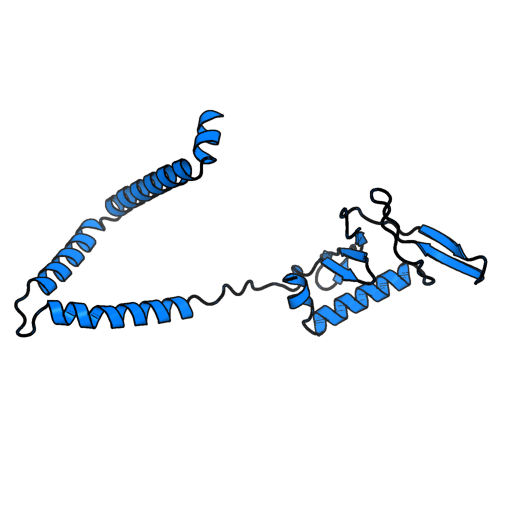O 1
ATOM 637 N N . LYS A 1 82 ? -7.070 0.572 20.181 1.00 53.06 82 LYS A N 1
ATOM 638 C CA . LYS A 1 82 ? -7.075 0.996 18.781 1.00 53.06 82 LYS A CA 1
ATOM 639 C C . LYS A 1 82 ? -7.418 -0.254 17.990 1.00 53.06 82 LYS A C 1
ATOM 641 O O . LYS A 1 82 ? -6.769 -1.277 18.208 1.00 53.06 82 LYS A O 1
ATOM 646 N N . LYS A 1 83 ? -8.492 -0.219 17.194 1.00 48.56 83 LYS A N 1
ATOM 647 C CA . LYS A 1 83 ? -8.755 -1.293 16.240 1.00 48.56 83 LYS A CA 1
ATOM 648 C C . LYS A 1 83 ? -7.458 -1.410 15.460 1.00 48.56 83 LYS A C 1
ATOM 650 O O . LYS A 1 83 ? -7.190 -0.569 14.608 1.00 48.56 83 LYS A O 1
ATOM 655 N N . ASN A 1 84 ? -6.626 -2.374 15.832 1.00 46.38 84 ASN A N 1
ATOM 656 C CA . ASN A 1 84 ? -5.493 -2.778 15.047 1.00 46.38 84 ASN A CA 1
ATOM 657 C C . ASN A 1 84 ? -6.188 -3.409 13.862 1.00 46.38 84 ASN A C 1
ATOM 659 O O . ASN A 1 84 ? -6.599 -4.566 13.902 1.00 46.38 84 ASN A O 1
ATOM 663 N N . GLN A 1 85 ? -6.473 -2.571 12.870 1.00 54.31 85 GLN A N 1
ATOM 664 C CA . GLN A 1 85 ? -6.654 -3.010 11.515 1.00 54.31 85 GLN A CA 1
ATOM 665 C C . GLN A 1 85 ? -5.390 -3.825 11.291 1.00 54.31 85 GLN A C 1
ATOM 667 O O . GLN A 1 85 ? -4.286 -3.283 11.276 1.00 54.31 85 GLN A O 1
ATOM 672 N N . THR A 1 86 ? -5.521 -5.145 11.370 1.00 54.88 86 THR A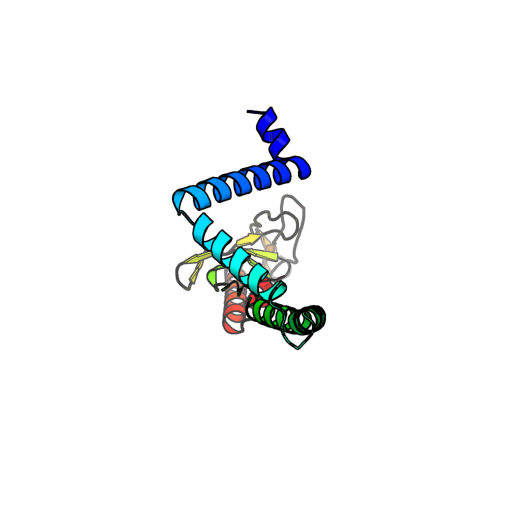 N 1
ATOM 673 C CA . THR A 1 86 ? -4.45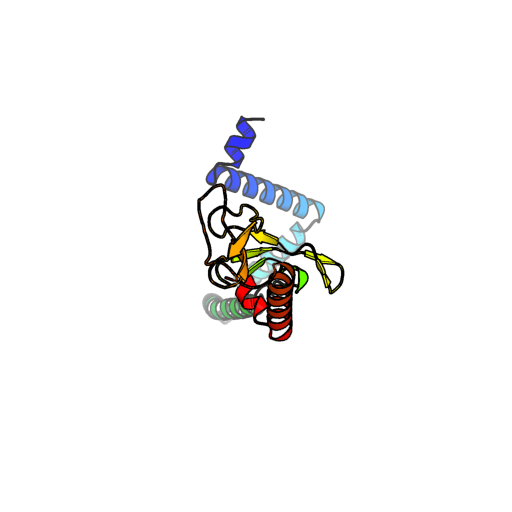6 -6.074 11.036 1.00 54.88 86 THR A CA 1
ATOM 674 C C . THR A 1 86 ? -4.292 -5.921 9.538 1.00 54.88 86 THR A C 1
ATOM 676 O O . THR A 1 86 ? -4.829 -6.724 8.783 1.00 54.88 86 THR A O 1
ATOM 679 N N . SER A 1 87 ? -3.685 -4.806 9.123 1.00 65.19 87 SER A N 1
ATOM 680 C CA . SER A 1 87 ? -3.358 -4.529 7.741 1.00 65.19 87 SER A CA 1
ATOM 681 C C . SER A 1 87 ? -2.454 -5.672 7.344 1.00 65.19 87 SER A C 1
ATOM 683 O O . SER A 1 87 ? -1.368 -5.852 7.901 1.00 65.19 87 SER A O 1
ATOM 685 N N . SER A 1 88 ? -2.976 -6.529 6.485 1.00 79.50 88 SER A N 1
ATOM 686 C CA . SER A 1 88 ? -2.206 -7.622 5.935 1.00 79.50 88 SER A CA 1
ATOM 687 C C . SER A 1 88 ? -1.309 -7.033 4.855 1.00 79.50 88 SER A C 1
ATOM 689 O O . SER A 1 88 ? -1.660 -6.041 4.215 1.00 79.50 88 SER A O 1
ATOM 691 N N . PHE A 1 89 ? -0.156 -7.648 4.595 1.00 79.12 89 PHE A N 1
ATOM 692 C CA . PHE A 1 89 ? 0.693 -7.233 3.471 1.00 79.12 89 PHE A CA 1
ATOM 693 C C . PHE A 1 89 ? -0.073 -7.274 2.133 1.00 79.12 89 PHE A C 1
ATOM 695 O O . PHE A 1 89 ? 0.263 -6.555 1.197 1.00 79.12 89 PHE A O 1
ATOM 702 N N . THR A 1 90 ? -1.137 -8.084 2.060 1.00 83.25 90 THR A N 1
ATOM 703 C CA . THR A 1 90 ? -2.044 -8.180 0.911 1.00 83.25 90 THR A CA 1
ATOM 704 C C . THR A 1 90 ? -2.820 -6.900 0.625 1.00 83.25 90 THR A C 1
ATOM 706 O O . THR A 1 90 ? -3.329 -6.755 -0.481 1.00 83.25 90 THR A O 1
ATOM 709 N N . ASP A 1 91 ? -2.909 -5.985 1.591 1.00 87.75 91 ASP A N 1
ATOM 710 C CA . ASP A 1 91 ? -3.623 -4.715 1.448 1.00 87.75 91 ASP A CA 1
ATOM 711 C C . ASP A 1 91 ? -2.738 -3.642 0.785 1.00 87.75 91 ASP A C 1
ATOM 713 O O . ASP A 1 91 ? -3.236 -2.660 0.235 1.00 87.75 91 ASP A O 1
ATOM 717 N N . TYR A 1 92 ? -1.416 -3.846 0.769 1.00 92.06 92 TYR A N 1
ATOM 718 C CA . TYR A 1 92 ? -0.459 -2.972 0.098 1.00 92.06 92 TYR A CA 1
ATOM 719 C C . TYR A 1 92 ? -0.373 -3.307 -1.395 1.00 92.06 92 TYR A C 1
ATOM 721 O O . TYR A 1 92 ? 0.489 -4.072 -1.821 1.00 92.06 92 TYR A O 1
ATOM 729 N N . VAL A 1 93 ? -1.301 -2.765 -2.185 1.00 93.62 93 VAL A N 1
ATOM 730 C CA . VAL A 1 93 ? -1.457 -3.047 -3.631 1.00 93.62 93 VAL A CA 1
ATOM 731 C C . VAL A 1 93 ? -1.240 -1.831 -4.532 1.00 93.62 93 VAL A C 1
ATOM 733 O O . VAL A 1 93 ? -1.389 -1.923 -5.752 1.00 93.62 93 VAL A O 1
ATOM 736 N N . LYS A 1 94 ? -0.944 -0.675 -3.934 1.00 93.62 94 LYS A N 1
ATOM 737 C CA . LYS A 1 94 ? -0.764 0.590 -4.639 1.00 93.62 94 LYS A CA 1
ATOM 738 C C . LYS A 1 94 ? 0.257 1.464 -3.925 1.00 93.62 94 LYS A C 1
ATOM 740 O O . LYS A 1 94 ? 0.229 1.557 -2.703 1.00 93.62 94 LYS A O 1
ATOM 745 N N . ASP A 1 95 ? 1.121 2.127 -4.687 1.00 94.75 95 ASP A N 1
ATOM 746 C CA . ASP A 1 95 ? 2.070 3.127 -4.179 1.00 94.75 95 ASP A CA 1
ATOM 747 C C . ASP A 1 95 ? 2.562 4.023 -5.327 1.00 94.75 95 ASP A C 1
ATOM 749 O O . ASP A 1 95 ? 2.322 3.736 -6.500 1.00 94.75 95 ASP A O 1
ATOM 753 N N . ASN A 1 96 ? 3.244 5.118 -5.010 1.00 93.50 96 ASN A N 1
ATOM 754 C CA . ASN A 1 96 ? 3.792 6.052 -5.981 1.00 93.50 96 ASN A CA 1
ATOM 755 C C . ASN A 1 96 ? 5.316 5.902 -6.082 1.00 93.50 96 ASN A C 1
ATOM 757 O O . ASN A 1 96 ? 6.045 6.033 -5.099 1.00 93.50 96 ASN A O 1
ATOM 761 N N . PHE A 1 97 ? 5.814 5.699 -7.301 1.00 92.56 97 PHE A N 1
ATOM 762 C CA . PHE A 1 97 ? 7.241 5.593 -7.595 1.00 92.56 97 PHE A CA 1
ATOM 763 C C . PHE A 1 97 ? 7.585 6.368 -8.866 1.00 92.56 97 PHE A C 1
ATOM 765 O O . PHE A 1 97 ? 6.901 6.238 -9.878 1.00 92.56 97 PHE A O 1
ATOM 772 N N . GLU A 1 98 ? 8.674 7.145 -8.829 1.00 88.88 98 GLU A N 1
ATOM 773 C CA . GLU A 1 98 ? 9.179 7.909 -9.990 1.00 88.88 98 GLU A CA 1
ATOM 774 C C . GLU A 1 98 ? 8.119 8.854 -10.603 1.00 88.88 98 GLU A C 1
ATOM 776 O O . GLU A 1 98 ? 8.052 9.048 -11.812 1.00 88.88 98 GLU A O 1
ATOM 781 N N . GLY A 1 99 ? 7.240 9.420 -9.764 1.00 88.38 99 GLY A N 1
ATOM 782 C CA . GLY A 1 99 ? 6.140 10.294 -10.200 1.00 88.38 99 GLY A CA 1
ATOM 783 C C . GLY A 1 99 ? 4.932 9.563 -10.802 1.00 88.38 99 GLY A C 1
ATOM 784 O O . GLY A 1 99 ? 3.922 10.196 -11.093 1.00 88.38 99 GLY A O 1
ATOM 785 N N . LEU A 1 100 ? 4.991 8.240 -10.944 1.00 91.06 100 LEU A N 1
ATOM 786 C CA . LEU A 1 100 ? 3.890 7.406 -11.420 1.00 91.06 100 LEU A CA 1
ATOM 787 C C . LEU A 1 100 ? 3.199 6.718 -10.244 1.00 91.06 100 LEU A C 1
ATOM 789 O O . LEU A 1 100 ? 3.846 6.354 -9.261 1.00 91.06 100 LEU A O 1
ATOM 793 N N . SER A 1 101 ? 1.889 6.512 -10.359 1.00 94.12 101 SER A N 1
ATOM 794 C CA . SER A 1 101 ? 1.166 5.649 -9.428 1.00 94.12 101 SER A CA 1
ATOM 795 C C . SER A 1 101 ? 1.228 4.224 -9.959 1.00 94.12 101 SER A C 1
ATOM 797 O O . SER A 1 101 ? 1.023 4.007 -11.145 1.00 94.12 101 SER A O 1
ATOM 799 N N . TRP A 1 102 ? 1.541 3.252 -9.120 1.00 94.94 102 TRP A N 1
ATOM 800 C CA . TRP A 1 102 ? 1.661 1.851 -9.506 1.00 94.94 102 TRP A CA 1
ATOM 801 C C . TRP A 1 102 ? 0.609 1.036 -8.785 1.00 94.94 102 TRP A C 1
ATOM 803 O O . TRP A 1 102 ? 0.390 1.230 -7.593 1.00 94.94 102 TRP A O 1
ATOM 813 N N . GLY A 1 103 ? -0.033 0.135 -9.521 1.00 94.69 103 GLY A N 1
ATOM 814 C CA . GLY A 1 103 ? -0.972 -0.844 -8.997 1.00 94.69 103 GLY A CA 1
ATOM 815 C C . GLY A 1 103 ? -0.476 -2.253 -9.285 1.00 94.69 103 GLY A C 1
ATOM 816 O O . GLY A 1 103 ? 0.100 -2.515 -10.341 1.00 94.69 103 GLY A O 1
ATOM 817 N N . TRP A 1 104 ? -0.692 -3.167 -8.346 1.00 95.44 104 TRP A N 1
ATOM 818 C CA . TRP A 1 104 ? -0.369 -4.581 -8.519 1.00 95.44 104 TRP A CA 1
ATOM 819 C C . TRP A 1 104 ? -1.341 -5.471 -7.749 1.00 95.44 104 TRP A C 1
ATOM 821 O O . TRP A 1 104 ? -2.215 -5.007 -7.018 1.00 95.44 104 TRP A O 1
ATOM 831 N N . ARG A 1 105 ? -1.217 -6.784 -7.931 1.00 94.19 105 ARG A N 1
ATOM 832 C CA . ARG A 1 105 ? -1.936 -7.798 -7.157 1.00 94.19 105 ARG A CA 1
ATOM 833 C C . ARG A 1 105 ? -0.969 -8.834 -6.620 1.00 94.19 105 ARG A C 1
ATOM 835 O O . ARG A 1 105 ? 0.100 -9.049 -7.183 1.00 94.19 105 ARG A O 1
ATOM 842 N N . TYR A 1 106 ? -1.381 -9.524 -5.569 1.00 91.94 106 TYR A N 1
ATOM 843 C CA . TYR A 1 106 ? -0.649 -10.674 -5.058 1.00 91.94 106 TYR A CA 1
ATOM 844 C C . TYR A 1 106 ? -1.257 -11.972 -5.575 1.00 91.94 106 TYR A C 1
ATOM 846 O O . TYR A 1 106 ? -2.475 -12.154 -5.552 1.00 91.94 106 TYR A O 1
ATOM 854 N N . HIS A 1 107 ? -0.394 -12.891 -5.990 1.00 90.50 107 HIS A N 1
ATOM 855 C CA . HIS A 1 107 ? -0.737 -14.295 -6.154 1.00 90.50 107 HIS A CA 1
ATOM 856 C C . HIS A 1 107 ? 0.197 -15.111 -5.258 1.00 90.50 107 HIS A C 1
ATOM 858 O O . HIS A 1 107 ? 1.394 -15.231 -5.523 1.00 90.50 107 HIS A O 1
ATOM 864 N N . GLY A 1 108 ? -0.323 -15.596 -4.127 1.00 86.50 108 GLY A N 1
ATOM 865 C CA . GLY A 1 108 ? 0.513 -16.154 -3.063 1.00 86.50 108 GLY A CA 1
ATOM 866 C C . GLY A 1 108 ? 1.442 -15.088 -2.471 1.00 86.50 108 GLY A C 1
ATOM 867 O O . GLY A 1 108 ? 0.972 -14.116 -1.887 1.00 86.50 108 GLY A O 1
ATOM 868 N N . GLN A 1 109 ? 2.755 -15.272 -2.631 1.00 83.19 109 GLN A N 1
ATOM 869 C CA . GLN A 1 109 ? 3.791 -14.324 -2.186 1.00 83.19 109 GLN A CA 1
ATOM 870 C C . GLN A 1 109 ? 4.412 -13.514 -3.336 1.00 83.19 109 GLN A C 1
ATOM 872 O O . GLN A 1 109 ? 5.344 -12.747 -3.110 1.00 83.19 109 GLN A O 1
ATOM 877 N N . GLN A 1 110 ? 3.920 -13.680 -4.566 1.00 87.56 110 GLN A N 1
ATOM 878 C CA . GLN A 1 110 ? 4.472 -13.016 -5.745 1.00 87.56 110 GLN A CA 1
ATOM 879 C C . GLN A 1 110 ? 3.621 -11.817 -6.163 1.00 87.56 110 GLN A C 1
ATOM 881 O O . GLN A 1 110 ? 2.388 -11.850 -6.090 1.00 87.56 110 GLN A O 1
ATOM 886 N N . ILE A 1 111 ? 4.301 -10.763 -6.616 1.00 91.81 111 ILE A N 1
ATOM 887 C CA . ILE A 1 111 ? 3.678 -9.590 -7.225 1.00 91.81 111 ILE A CA 1
ATOM 888 C C . ILE A 1 111 ? 3.290 -9.967 -8.657 1.00 91.81 111 ILE A C 1
ATOM 890 O O . ILE A 1 111 ? 4.079 -10.524 -9.410 1.00 91.81 111 ILE A O 1
ATOM 894 N N . THR A 1 112 ? 2.047 -9.687 -9.026 1.00 91.81 112 THR A N 1
ATOM 895 C CA . THR A 1 112 ? 1.467 -10.010 -10.331 1.00 91.81 112 THR A CA 1
ATOM 896 C C . THR A 1 112 ? 0.684 -8.819 -10.862 1.00 91.81 112 THR A C 1
ATOM 898 O O . THR A 1 112 ? 0.177 -8.005 -10.089 1.00 91.81 112 THR A O 1
ATOM 901 N N . ASN A 1 113 ? 0.555 -8.734 -12.189 1.00 91.31 113 ASN A N 1
ATOM 902 C CA . ASN A 1 113 ? -0.196 -7.676 -12.867 1.00 91.31 113 ASN A CA 1
ATOM 903 C C . ASN A 1 113 ? 0.240 -6.263 -12.431 1.00 91.31 113 ASN A C 1
ATOM 905 O O . ASN A 1 113 ? -0.592 -5.441 -12.044 1.00 91.31 113 ASN A O 1
ATOM 909 N N . LEU A 1 114 ? 1.551 -6.017 -12.433 1.00 94.19 114 LEU A N 1
ATOM 910 C CA . LEU A 1 114 ? 2.124 -4.705 -12.159 1.00 94.19 114 LEU A CA 1
ATOM 911 C C . LEU A 1 114 ? 1.807 -3.770 -13.331 1.00 94.19 114 LEU A C 1
ATOM 913 O O . LEU A 1 114 ? 2.105 -4.087 -14.477 1.00 94.19 114 LEU A O 1
ATOM 917 N N . HIS A 1 115 ? 1.182 -2.631 -13.053 1.00 93.94 115 HIS A N 1
ATOM 918 C CA . HIS A 1 115 ? 0.831 -1.643 -14.070 1.00 93.94 115 HIS A CA 1
ATOM 919 C C . HIS A 1 115 ? 0.956 -0.226 -13.519 1.00 93.94 115 HIS A C 1
ATOM 921 O O . HIS A 1 115 ? 0.771 0.023 -12.324 1.00 93.94 115 HIS A O 1
ATOM 927 N N . CYS A 1 116 ? 1.253 0.719 -14.408 1.00 93.19 116 CYS A N 1
ATOM 928 C CA . CYS A 1 116 ? 1.326 2.130 -14.065 1.00 93.19 116 CYS A CA 1
ATOM 929 C C . CYS A 1 116 ? -0.007 2.842 -14.345 1.00 93.19 116 CYS A C 1
ATOM 931 O O . CYS A 1 116 ? -0.705 2.593 -15.328 1.00 93.19 116 CYS A O 1
ATOM 933 N N . LEU A 1 117 ? -0.365 3.739 -13.439 1.00 93.19 117 LEU A N 1
ATOM 934 C CA . LEU A 1 117 ? -1.585 4.525 -13.389 1.00 93.19 117 LEU A CA 1
ATOM 935 C C . LEU A 1 117 ? -1.211 6.006 -13.327 1.00 93.19 117 LEU A C 1
ATOM 937 O O . LEU A 1 117 ? -0.245 6.419 -12.674 1.00 93.19 117 LEU A O 1
ATOM 941 N N . CYS A 1 118 ? -2.018 6.834 -13.975 1.00 93.06 118 CYS A N 1
ATOM 942 C CA . CYS A 1 118 ? -1.865 8.272 -13.893 1.00 93.06 118 CYS A CA 1
ATOM 943 C C . CYS A 1 118 ? -2.207 8.770 -12.477 1.00 93.06 118 CYS A C 1
ATOM 945 O O . CYS A 1 118 ? -3.317 8.523 -12.002 1.00 93.06 118 CYS A O 1
ATOM 947 N N . PRO A 1 119 ? -1.337 9.556 -11.817 1.00 92.06 119 PRO A N 1
ATOM 948 C CA . PRO A 1 119 ? -1.643 10.105 -10.496 1.00 92.06 119 PRO A CA 1
ATOM 949 C C . PRO A 1 119 ? -2.824 11.092 -10.516 1.00 92.06 119 PRO A C 1
ATOM 951 O O . PRO A 1 119 ? -3.484 11.262 -9.496 1.00 92.06 119 PRO A O 1
ATOM 954 N N . LYS A 1 120 ? -3.122 11.718 -11.667 1.00 92.00 120 LYS A N 1
ATOM 955 C CA . LYS A 1 120 ? -4.205 12.707 -11.802 1.00 92.00 120 LYS A CA 1
ATOM 956 C C . LYS A 1 120 ? -5.573 12.079 -12.062 1.00 92.00 120 LYS A C 1
ATOM 958 O O . LYS A 1 120 ? -6.517 12.385 -11.347 1.00 92.00 120 LYS A O 1
ATOM 963 N N . CYS A 1 121 ? -5.685 11.231 -13.084 1.00 91.19 121 CYS A N 1
ATOM 964 C CA . CYS A 1 121 ? -6.973 10.677 -13.524 1.00 91.19 121 CYS A CA 1
ATOM 965 C C . CYS A 1 121 ? -7.129 9.173 -13.274 1.00 91.19 121 CYS A C 1
ATOM 967 O O . CYS A 1 121 ? -8.172 8.620 -13.595 1.00 91.19 121 CYS A O 1
ATOM 969 N N . GLN A 1 122 ? -6.116 8.501 -12.713 1.00 91.00 122 GLN A N 1
ATOM 970 C CA . GLN A 1 122 ? -6.118 7.052 -12.464 1.00 91.00 122 GLN A CA 1
ATOM 971 C C . GLN A 1 122 ? -6.255 6.187 -13.732 1.00 91.00 122 GLN A C 1
ATOM 973 O O . GLN A 1 122 ? -6.451 4.981 -13.628 1.00 91.00 122 GLN A O 1
ATOM 978 N N . TYR A 1 123 ? -6.107 6.773 -14.925 1.00 92.12 123 TYR A N 1
ATOM 979 C CA . TYR A 1 123 ? -6.072 6.031 -16.184 1.00 92.12 123 TYR A CA 1
ATOM 980 C C . TYR A 1 123 ? -4.781 5.213 -16.293 1.00 92.12 123 TYR A C 1
ATOM 982 O O . TYR A 1 123 ? -3.709 5.699 -15.916 1.00 92.12 123 TYR A O 1
ATOM 990 N N . GLN A 1 124 ? -4.872 3.991 -16.815 1.00 92.75 124 GLN A N 1
ATOM 991 C CA . GLN A 1 124 ? -3.707 3.132 -17.020 1.00 92.75 124 GLN A CA 1
ATOM 992 C C . GLN A 1 124 ? -2.805 3.713 -18.109 1.00 92.75 124 GLN A C 1
ATOM 994 O O . GLN A 1 124 ? -3.253 4.015 -19.212 1.00 92.75 124 GLN A O 1
ATOM 999 N N . ILE A 1 125 ? -1.525 3.891 -17.788 1.00 92.38 125 ILE A N 1
ATOM 1000 C CA . ILE A 1 125 ? -0.531 4.396 -18.731 1.00 92.38 125 ILE A CA 1
ATOM 1001 C C . ILE A 1 125 ? 0.102 3.194 -19.433 1.00 92.38 125 ILE A C 1
ATOM 1003 O O . ILE A 1 125 ? 0.496 2.223 -18.790 1.00 92.38 125 ILE A O 1
ATOM 1007 N N . ILE A 1 126 ? 0.194 3.262 -20.761 1.00 90.50 126 ILE A N 1
ATOM 1008 C CA . ILE A 1 126 ? 0.913 2.277 -21.568 1.00 90.50 126 ILE A CA 1
ATOM 1009 C C . ILE A 1 126 ? 2.190 2.957 -22.075 1.00 90.50 126 ILE A C 1
ATOM 1011 O O . ILE A 1 126 ? 2.094 3.991 -22.744 1.00 90.50 126 ILE A O 1
ATOM 1015 N N . PRO A 1 127 ? 3.380 2.432 -21.742 1.00 89.19 127 PRO A N 1
ATOM 1016 C CA . PRO A 1 127 ? 4.640 3.023 -22.167 1.00 89.19 127 PRO A CA 1
ATOM 1017 C C . PRO A 1 127 ? 4.788 2.946 -23.684 1.00 89.19 127 PRO A C 1
ATOM 1019 O O . PRO A 1 127 ? 4.542 1.906 -24.296 1.00 89.19 127 PRO A O 1
ATOM 1022 N N . ARG A 1 128 ? 5.229 4.048 -24.292 1.00 88.69 128 ARG A N 1
ATOM 1023 C CA . ARG A 1 128 ? 5.540 4.105 -25.724 1.00 88.69 128 ARG A CA 1
ATOM 1024 C C . ARG A 1 128 ? 7.046 4.148 -25.921 1.00 88.69 128 ARG A C 1
ATOM 1026 O O . ARG A 1 128 ? 7.715 4.973 -25.303 1.00 88.69 128 ARG A O 1
ATOM 1033 N N . ALA A 1 129 ? 7.557 3.264 -26.770 1.00 88.75 129 ALA A N 1
ATOM 1034 C CA . ALA A 1 129 ? 8.950 3.290 -27.187 1.00 88.75 129 ALA A CA 1
ATOM 1035 C C . ALA A 1 129 ? 9.135 4.350 -28.281 1.00 88.75 129 ALA A C 1
ATOM 1037 O O . ALA A 1 129 ? 8.455 4.317 -29.306 1.00 88.75 129 ALA A O 1
ATOM 1038 N N . GLU A 1 130 ? 10.070 5.267 -28.071 1.00 88.56 130 GLU A N 1
ATOM 1039 C CA . GLU A 1 130 ? 10.511 6.246 -29.060 1.00 88.56 130 GLU A CA 1
ATOM 1040 C C . GLU A 1 130 ? 12.014 6.106 -29.291 1.00 88.56 130 GLU A C 1
ATOM 1042 O O . GLU A 1 130 ? 12.770 5.794 -28.373 1.00 88.56 130 GLU A O 1
ATOM 1047 N N . HIS A 1 131 ? 12.467 6.318 -30.526 1.00 84.12 131 HIS A N 1
ATOM 1048 C CA . HIS A 1 131 ? 13.893 6.282 -30.836 1.00 84.12 131 HIS A CA 1
ATOM 1049 C C . HIS A 1 131 ? 14.604 7.526 -30.296 1.00 84.12 131 HIS A C 1
ATOM 1051 O O . HIS A 1 131 ? 14.253 8.655 -30.639 1.00 84.12 131 HIS A O 1
ATOM 1057 N N . ASP A 1 132 ? 15.658 7.314 -29.510 1.00 85.00 132 ASP A N 1
ATOM 1058 C CA . ASP A 1 132 ? 16.582 8.371 -29.114 1.00 85.00 132 ASP A CA 1
ATOM 1059 C C . ASP A 1 132 ? 17.698 8.484 -30.161 1.00 85.00 132 ASP A C 1
ATOM 1061 O O . ASP A 1 132 ? 18.697 7.759 -30.131 1.00 85.00 132 ASP A O 1
ATOM 1065 N N . TYR A 1 133 ? 17.514 9.407 -31.107 1.00 79.94 133 TYR A N 1
ATOM 1066 C CA . TYR A 1 133 ? 18.488 9.690 -32.164 1.00 79.94 133 TYR A CA 1
ATOM 1067 C C . TYR A 1 133 ? 19.799 10.297 -31.639 1.00 79.94 133 TYR A C 1
ATOM 1069 O O . TYR A 1 133 ? 20.799 10.261 -32.351 1.00 79.94 133 TYR A O 1
ATOM 1077 N N . GLN A 1 134 ? 19.821 10.861 -30.424 1.00 79.94 134 GLN A N 1
ATOM 1078 C CA . GLN A 1 134 ? 21.027 11.472 -29.856 1.00 79.94 134 GLN A CA 1
ATOM 1079 C C . GLN A 1 134 ? 21.932 10.438 -29.191 1.00 79.94 134 GLN A C 1
ATOM 1081 O O . GLN A 1 134 ? 23.153 10.550 -29.273 1.00 79.94 134 GLN A O 1
ATOM 1086 N N . LYS A 1 135 ? 21.342 9.444 -28.519 1.00 75.31 135 LYS A N 1
ATOM 1087 C CA . LYS A 1 135 ? 22.091 8.428 -27.761 1.00 75.31 135 LYS A CA 1
ATOM 1088 C C . LYS A 1 135 ? 22.201 7.078 -28.459 1.00 75.31 135 LYS A C 1
ATOM 1090 O O . LYS A 1 135 ? 22.991 6.254 -28.015 1.00 75.31 135 LYS A O 1
ATOM 1095 N N . GLY A 1 136 ? 21.450 6.863 -29.541 1.00 75.88 136 GLY A N 1
ATOM 1096 C CA . GLY A 1 136 ? 21.410 5.587 -30.245 1.00 75.88 136 GLY A CA 1
ATOM 1097 C C . GLY A 1 136 ? 20.721 4.522 -29.395 1.00 75.88 136 GLY A C 1
ATOM 1098 O O . GLY A 1 136 ? 21.377 3.707 -28.756 1.00 75.88 136 GLY A O 1
ATOM 1099 N N . GLY A 1 137 ? 19.389 4.536 -29.369 1.00 82.75 137 GLY A N 1
ATOM 1100 C CA . GLY A 1 137 ? 18.605 3.557 -28.617 1.00 82.75 137 GLY A CA 1
ATOM 1101 C C . GLY A 1 137 ? 17.108 3.847 -28.633 1.00 82.75 137 GLY A C 1
ATOM 1102 O O . GLY A 1 137 ? 16.624 4.608 -29.475 1.00 82.75 137 GLY A O 1
ATOM 1103 N N . PHE A 1 138 ? 16.388 3.240 -27.691 1.00 84.19 138 PHE A N 1
ATOM 1104 C CA . PHE A 1 138 ? 14.985 3.532 -27.413 1.00 84.19 138 PHE A CA 1
ATOM 1105 C C . PHE A 1 138 ? 14.846 4.170 -26.033 1.00 84.19 138 PHE A C 1
ATOM 1107 O O . PHE A 1 138 ? 15.500 3.764 -25.074 1.00 84.19 138 PHE A O 1
ATOM 1114 N N . VAL A 1 139 ? 13.961 5.152 -25.934 1.00 89.06 139 VAL A N 1
ATOM 1115 C CA . VAL A 1 139 ? 13.476 5.718 -24.680 1.00 89.06 139 VAL A CA 1
ATOM 1116 C C . VAL A 1 139 ? 12.006 5.373 -24.525 1.00 89.06 139 VAL A C 1
ATOM 1118 O O . VAL A 1 139 ? 11.251 5.355 -25.495 1.00 89.06 139 VAL A O 1
ATOM 1121 N N . TYR A 1 140 ? 11.590 5.109 -23.295 1.00 89.50 140 TYR A N 1
ATOM 1122 C CA . TYR A 1 140 ? 10.202 4.814 -22.976 1.00 89.50 140 TYR A CA 1
ATOM 1123 C C . TYR A 1 140 ? 9.544 6.039 -22.355 1.00 89.50 140 TYR A C 1
ATOM 1125 O O . TYR A 1 140 ? 10.029 6.607 -21.372 1.00 89.50 140 TYR A O 1
ATOM 1133 N N . ILE A 1 141 ? 8.431 6.458 -22.952 1.00 89.94 141 ILE A N 1
ATOM 1134 C CA . ILE A 1 141 ? 7.662 7.622 -22.527 1.00 89.94 141 ILE A CA 1
ATOM 1135 C C . ILE A 1 141 ? 6.391 7.158 -21.828 1.00 89.94 141 ILE A C 1
ATOM 1137 O O . ILE A 1 141 ? 5.562 6.450 -22.404 1.00 89.94 141 ILE A O 1
ATOM 1141 N N . TYR A 1 142 ? 6.226 7.617 -20.589 1.00 90.00 142 TYR A N 1
ATOM 1142 C CA . TYR A 1 142 ? 5.030 7.407 -19.780 1.00 90.00 142 TYR A CA 1
ATOM 1143 C C . TYR A 1 142 ? 4.184 8.676 -19.825 1.00 90.00 142 TYR A C 1
ATOM 1145 O O . TYR A 1 142 ? 4.419 9.635 -19.082 1.00 90.00 142 TYR A O 1
ATOM 1153 N N . ALA A 1 143 ? 3.211 8.685 -20.732 1.00 91.38 143 ALA A N 1
ATOM 1154 C CA . ALA A 1 143 ? 2.278 9.785 -20.915 1.00 91.38 143 ALA A CA 1
ATOM 1155 C C . ALA A 1 143 ? 0.835 9.282 -20.814 1.00 91.38 143 ALA A C 1
ATOM 1157 O O . ALA A 1 143 ? 0.473 8.251 -21.374 1.00 91.38 143 ALA A O 1
ATOM 1158 N N . CYS A 1 144 ? 0.005 10.024 -20.090 1.00 91.69 144 CYS A N 1
ATOM 1159 C CA . CYS A 1 144 ? -1.421 9.778 -19.995 1.00 91.69 144 CYS A CA 1
ATOM 1160 C C . CYS A 1 144 ? -2.145 10.451 -21.163 1.00 91.69 144 CYS A C 1
ATOM 1162 O O . CYS A 1 144 ? -2.035 11.664 -21.349 1.00 91.69 144 CYS A O 1
ATOM 1164 N N . GLU A 1 145 ? -2.922 9.664 -21.902 1.00 87.56 145 GLU A N 1
ATOM 1165 C CA . GLU A 1 145 ? -3.658 10.121 -23.084 1.00 87.56 145 GLU A CA 1
ATOM 1166 C C . GLU A 1 145 ? -4.849 11.022 -22.735 1.00 87.56 145 GLU A C 1
ATOM 1168 O O . GLU A 1 145 ? -5.155 11.938 -23.489 1.00 87.56 145 GLU A O 1
ATOM 1173 N N . GLU A 1 146 ? -5.482 10.823 -21.574 1.00 89.81 146 GLU A N 1
ATOM 1174 C CA . GLU A 1 146 ? -6.654 11.619 -21.192 1.00 89.81 146 GLU A CA 1
ATOM 1175 C C . GLU A 1 146 ? -6.305 12.996 -20.619 1.00 89.81 146 GLU A C 1
ATOM 1177 O O . GLU A 1 146 ? -6.902 14.000 -20.996 1.00 89.81 146 GLU A O 1
ATOM 1182 N N . CYS A 1 147 ? -5.361 13.066 -19.674 1.00 90.56 147 CYS A N 1
ATOM 1183 C CA . CYS A 1 147 ? -5.088 14.307 -18.938 1.00 90.56 147 CYS A CA 1
ATOM 1184 C C . CYS A 1 147 ? -3.784 15.008 -19.347 1.00 90.56 147 CYS A C 1
ATOM 1186 O O . CYS A 1 147 ? -3.434 16.039 -18.767 1.00 90.56 147 CYS A O 1
ATOM 1188 N N . GLY A 1 148 ? -3.028 14.434 -20.289 1.00 87.12 148 GLY A N 1
ATOM 1189 C CA . GLY A 1 148 ? -1.753 14.981 -20.760 1.00 87.12 148 GLY A CA 1
ATOM 1190 C C . GLY A 1 148 ? -0.626 14.958 -19.721 1.00 87.12 148 GLY A C 1
ATOM 1191 O O . GLY A 1 148 ? 0.405 15.607 -19.909 1.00 87.12 148 GLY A O 1
ATOM 1192 N N . TYR A 1 149 ? -0.800 14.245 -18.602 1.00 90.50 149 TYR A N 1
ATOM 1193 C CA . TYR A 1 149 ? 0.266 14.045 -17.622 1.00 90.50 149 TYR A CA 1
ATOM 1194 C C . TYR A 1 149 ? 1.416 13.258 -18.253 1.00 90.50 149 TYR A C 1
ATOM 1196 O O . TYR A 1 149 ? 1.180 12.203 -18.833 1.00 90.50 149 TYR A O 1
ATOM 1204 N N . LYS A 1 150 ? 2.652 13.741 -18.114 1.00 88.56 150 LYS A N 1
ATOM 1205 C CA . LYS A 1 150 ? 3.845 13.094 -18.665 1.00 88.56 150 LYS A CA 1
ATOM 1206 C C . LYS A 1 150 ? 4.983 13.093 -17.657 1.00 88.56 150 LYS A C 1
ATOM 1208 O O . LYS A 1 150 ? 5.174 14.077 -16.941 1.00 88.56 150 LYS A O 1
ATOM 1213 N N . VAL A 1 151 ? 5.737 12.005 -17.645 1.00 88.00 151 VAL A N 1
ATOM 1214 C CA . VAL A 1 151 ? 6.984 11.870 -16.885 1.00 88.00 151 VAL A CA 1
ATOM 1215 C C . VAL A 1 151 ? 8.164 11.968 -17.850 1.00 88.00 151 VAL A C 1
ATOM 1217 O O . VAL A 1 151 ? 8.011 11.760 -19.055 1.00 88.00 151 VAL A O 1
ATOM 1220 N N . SER A 1 152 ? 9.334 12.342 -17.331 1.00 84.81 152 SER A N 1
ATOM 1221 C CA . SER A 1 152 ? 10.574 12.366 -18.107 1.00 84.81 152 SER A CA 1
ATOM 1222 C C . SER A 1 152 ? 10.829 11.010 -18.782 1.00 84.81 152 SER A C 1
ATOM 1224 O O . SER A 1 152 ? 10.606 9.980 -18.141 1.00 84.81 152 SER A O 1
ATOM 1226 N N . PRO A 1 153 ? 11.309 10.993 -20.041 1.00 83.50 153 PRO A N 1
ATOM 1227 C CA . PRO A 1 153 ? 11.624 9.754 -20.741 1.00 83.50 153 PRO A CA 1
ATOM 1228 C C . PRO A 1 153 ? 12.622 8.906 -19.956 1.00 83.50 153 PRO A C 1
ATOM 1230 O O . PRO A 1 153 ? 13.611 9.418 -19.421 1.00 83.50 153 PRO A O 1
ATOM 1233 N N . VAL A 1 154 ? 12.368 7.603 -19.910 1.00 85.06 154 VAL A N 1
ATOM 1234 C CA . VAL A 1 154 ? 13.234 6.632 -19.247 1.00 85.06 154 VAL A CA 1
ATOM 1235 C C . VAL A 1 154 ? 14.091 5.958 -20.317 1.00 85.06 154 VAL A C 1
ATOM 1237 O O . VAL A 1 154 ? 13.568 5.322 -21.225 1.00 85.06 154 VAL A O 1
ATOM 1240 N N . ALA A 1 155 ? 15.415 6.103 -20.220 1.00 82.25 155 ALA A N 1
ATOM 1241 C CA . ALA A 1 155 ? 16.386 5.519 -21.160 1.00 82.25 155 ALA A CA 1
ATOM 1242 C C . ALA A 1 155 ? 16.734 4.051 -20.845 1.00 82.25 155 ALA A C 1
ATOM 1244 O O . ALA A 1 155 ? 17.838 3.593 -21.120 1.00 82.25 155 ALA A O 1
ATOM 1245 N N . ILE A 1 156 ? 15.813 3.352 -20.193 1.00 84.69 156 ILE A N 1
ATOM 1246 C CA . ILE A 1 156 ? 15.940 1.968 -19.744 1.00 84.69 156 ILE A CA 1
ATOM 1247 C C . ILE A 1 156 ? 14.781 1.211 -20.386 1.00 84.69 156 ILE A C 1
ATOM 1249 O O . ILE A 1 156 ? 13.707 1.790 -20.570 1.00 84.69 156 ILE A O 1
ATOM 1253 N N . GLU A 1 157 ? 14.981 -0.059 -20.727 1.00 85.69 157 GLU A N 1
ATOM 1254 C CA . GLU A 1 157 ? 13.896 -0.880 -21.249 1.00 85.69 157 GLU A CA 1
ATOM 1255 C C . GLU A 1 157 ? 12.720 -0.972 -20.270 1.00 85.69 157 GLU A C 1
ATOM 1257 O O . GLU A 1 157 ? 12.905 -1.016 -19.051 1.00 85.69 157 GLU A O 1
ATOM 1262 N N . ASN A 1 158 ? 11.492 -1.030 -20.799 1.00 86.88 158 ASN A N 1
ATOM 1263 C CA . ASN A 1 158 ? 10.292 -1.082 -19.962 1.00 86.88 158 ASN A CA 1
ATOM 1264 C C . ASN A 1 158 ? 10.326 -2.252 -18.964 1.00 86.88 158 ASN A C 1
ATOM 1266 O O . ASN A 1 158 ? 9.943 -2.086 -17.811 1.00 86.88 158 ASN A O 1
ATOM 1270 N N . HIS A 1 159 ? 10.828 -3.413 -19.390 1.00 89.00 159 HIS A N 1
ATOM 1271 C CA . HIS A 1 159 ? 10.897 -4.600 -18.541 1.00 89.00 159 HIS A CA 1
ATOM 1272 C C . HIS A 1 159 ? 11.856 -4.406 -17.350 1.00 89.00 159 HIS A C 1
ATOM 1274 O O . HIS A 1 159 ? 11.511 -4.725 -16.214 1.00 89.00 159 HIS A O 1
ATOM 1280 N N . GLU A 1 160 ? 13.034 -3.819 -17.582 1.00 90.31 160 GLU A N 1
ATOM 1281 C CA . GLU A 1 160 ? 14.003 -3.510 -16.524 1.00 90.31 160 GLU A CA 1
ATOM 1282 C C . GLU A 1 160 ? 13.461 -2.427 -15.583 1.00 90.31 160 GLU A C 1
ATOM 1284 O O . GLU A 1 160 ? 13.704 -2.454 -14.373 1.00 90.31 160 GLU A O 1
ATOM 1289 N N . PHE A 1 161 ? 12.697 -1.471 -16.118 1.00 91.06 161 PHE A N 1
ATOM 1290 C CA . PHE A 1 161 ? 12.044 -0.451 -15.308 1.00 91.06 161 PHE A CA 1
ATOM 1291 C C . PHE A 1 161 ? 10.971 -1.052 -14.395 1.00 91.06 161 PHE A C 1
ATOM 1293 O O . PHE A 1 161 ? 10.979 -0.779 -13.195 1.00 91.06 161 PHE A O 1
ATOM 1300 N N . GLU A 1 162 ? 10.103 -1.919 -14.919 1.00 92.19 162 GLU A N 1
ATOM 1301 C CA . GLU A 1 162 ? 9.118 -2.662 -14.125 1.00 92.19 162 GLU A CA 1
ATOM 1302 C C . GLU A 1 162 ? 9.795 -3.519 -13.047 1.00 92.19 162 GLU A C 1
ATOM 1304 O O . GLU A 1 162 ? 9.412 -3.448 -11.877 1.00 92.19 162 GLU A O 1
ATOM 1309 N N . GLN A 1 163 ? 10.873 -4.230 -13.391 1.00 93.88 163 GLN A N 1
ATOM 1310 C CA . GLN A 1 163 ? 11.663 -5.009 -12.434 1.00 93.88 163 GLN A CA 1
ATOM 1311 C C . GLN A 1 163 ? 12.255 -4.124 -11.325 1.00 93.88 163 GLN A C 1
ATOM 1313 O O . GLN A 1 163 ? 12.224 -4.475 -10.143 1.00 93.88 163 GLN A O 1
ATOM 1318 N N . LYS A 1 164 ? 12.762 -2.934 -11.670 1.00 94.62 164 LYS A N 1
ATOM 1319 C CA . LYS A 1 164 ? 13.257 -1.958 -10.689 1.00 94.62 164 LYS A CA 1
ATOM 1320 C C . LYS A 1 164 ? 12.150 -1.512 -9.730 1.00 94.62 164 LYS A C 1
ATOM 1322 O O . LYS A 1 164 ? 12.423 -1.323 -8.542 1.00 94.62 164 LYS A O 1
ATOM 1327 N N . ILE A 1 165 ? 10.923 -1.326 -10.216 1.00 94.50 165 ILE A N 1
ATOM 1328 C CA . ILE A 1 165 ? 9.772 -0.990 -9.369 1.00 94.50 165 ILE A CA 1
ATOM 1329 C C . ILE A 1 165 ? 9.397 -2.163 -8.466 1.00 94.50 165 ILE A C 1
ATOM 1331 O O . ILE A 1 165 ? 9.221 -1.960 -7.264 1.00 94.50 165 ILE A O 1
ATOM 1335 N N . GLU A 1 166 ? 9.367 -3.386 -8.990 1.00 94.69 166 GLU A N 1
ATOM 1336 C CA . GLU A 1 166 ? 9.104 -4.586 -8.194 1.00 94.69 166 GLU A CA 1
ATOM 1337 C C . GLU A 1 166 ? 10.093 -4.712 -7.023 1.00 94.69 166 GLU A C 1
ATOM 1339 O O . GLU A 1 166 ? 9.691 -4.881 -5.871 1.00 94.69 166 GLU A O 1
ATOM 1344 N N . LEU A 1 167 ? 11.390 -4.518 -7.279 1.00 94.44 167 LEU A N 1
ATOM 1345 C CA . LEU A 1 167 ? 12.424 -4.542 -6.241 1.00 94.44 167 LEU A CA 1
ATOM 1346 C C . LEU A 1 167 ? 12.221 -3.455 -5.173 1.00 94.44 167 LEU A C 1
ATOM 1348 O O . LEU A 1 167 ? 12.505 -3.687 -3.993 1.00 94.44 167 LEU A O 1
ATOM 1352 N N . LYS A 1 168 ? 11.714 -2.272 -5.548 1.00 95.31 168 LYS A N 1
ATOM 1353 C CA . LYS A 1 168 ? 11.367 -1.213 -4.585 1.00 95.31 168 LYS A CA 1
ATOM 1354 C C . LYS A 1 168 ? 10.177 -1.608 -3.714 1.00 95.31 168 LYS A C 1
ATOM 1356 O O . LYS A 1 168 ? 10.239 -1.399 -2.503 1.00 95.31 168 LYS A O 1
ATOM 1361 N N . ILE A 1 169 ? 9.143 -2.213 -4.299 1.00 94.12 169 ILE A N 1
ATOM 1362 C CA . ILE A 1 169 ? 7.988 -2.743 -3.559 1.00 94.12 169 ILE A CA 1
ATOM 1363 C C . ILE A 1 169 ? 8.466 -3.812 -2.569 1.00 94.12 169 ILE A C 1
ATOM 1365 O O . ILE A 1 169 ? 8.192 -3.723 -1.373 1.00 94.12 169 ILE A O 1
ATOM 1369 N N . GLN A 1 170 ? 9.275 -4.770 -3.027 1.00 93.31 170 GLN A N 1
ATOM 1370 C CA . GLN A 1 170 ? 9.854 -5.814 -2.177 1.00 93.31 170 GLN A CA 1
ATOM 1371 C C . GLN A 1 170 ? 10.759 -5.249 -1.073 1.00 93.31 170 GLN A C 1
ATOM 1373 O O . GLN A 1 170 ? 10.806 -5.790 0.034 1.00 93.31 170 GLN A O 1
ATOM 1378 N N . LYS A 1 171 ? 11.503 -4.167 -1.337 1.00 94.88 171 LYS A N 1
ATOM 1379 C CA . LYS A 1 171 ? 12.267 -3.460 -0.299 1.00 94.88 171 LYS A CA 1
ATOM 1380 C C . LYS A 1 171 ? 11.324 -2.903 0.767 1.00 94.88 171 LYS A C 1
ATOM 1382 O O . LYS A 1 171 ? 11.538 -3.210 1.934 1.00 94.88 171 LYS A O 1
ATOM 1387 N N . LYS A 1 172 ? 10.284 -2.156 0.376 1.00 93.62 172 LYS A N 1
ATOM 1388 C CA . LYS A 1 172 ? 9.310 -1.579 1.317 1.00 93.62 172 LYS A CA 1
ATOM 1389 C C . LYS A 1 172 ? 8.599 -2.648 2.140 1.00 93.62 172 LYS A C 1
ATOM 1391 O O . LYS A 1 172 ? 8.452 -2.476 3.345 1.00 93.62 172 LYS A O 1
ATOM 1396 N N . LEU A 1 173 ? 8.229 -3.772 1.521 1.00 91.12 173 LEU A N 1
ATOM 1397 C CA . LEU A 1 173 ? 7.660 -4.934 2.212 1.00 91.12 173 LEU A CA 1
ATOM 1398 C C . LEU A 1 173 ? 8.594 -5.471 3.308 1.00 91.12 173 LEU A C 1
ATOM 1400 O O . LEU A 1 173 ? 8.140 -5.734 4.418 1.00 91.12 173 LEU A O 1
ATOM 1404 N N . ARG A 1 174 ? 9.900 -5.585 3.023 1.00 90.62 174 ARG A N 1
ATOM 1405 C CA . ARG A 1 174 ? 10.908 -6.067 3.986 1.00 90.62 174 ARG A CA 1
ATOM 1406 C C . ARG A 1 174 ? 11.246 -5.056 5.081 1.00 90.62 174 ARG A C 1
ATOM 1408 O O . ARG A 1 174 ? 11.559 -5.476 6.189 1.00 90.62 174 ARG A O 1
ATOM 1415 N N . THR A 1 175 ? 11.228 -3.757 4.784 1.00 92.62 175 THR A N 1
ATOM 1416 C CA . THR A 1 175 ? 11.563 -2.706 5.762 1.00 92.62 175 THR A CA 1
ATOM 1417 C C . THR A 1 175 ? 10.371 -2.261 6.607 1.00 92.62 175 THR A C 1
ATOM 1419 O O . THR A 1 175 ? 10.572 -1.631 7.639 1.00 92.62 175 THR A O 1
ATOM 1422 N N . GLY A 1 176 ? 9.140 -2.595 6.208 1.00 87.81 176 GLY A N 1
ATOM 1423 C CA . GLY A 1 176 ? 7.917 -2.184 6.906 1.00 87.81 176 GLY A CA 1
ATOM 1424 C C . GLY A 1 176 ? 7.394 -0.799 6.504 1.00 87.81 176 GLY A C 1
ATOM 1425 O O . GLY A 1 176 ? 6.315 -0.412 6.942 1.00 87.81 176 GLY A O 1
ATOM 1426 N N . GLU A 1 177 ? 8.092 -0.085 5.615 1.00 89.62 177 GLU A N 1
ATOM 1427 C CA . GLU A 1 177 ? 7.697 1.240 5.091 1.00 89.62 177 GLU A CA 1
ATOM 1428 C C . GLU A 1 177 ? 6.336 1.226 4.372 1.00 89.62 177 GLU A C 1
ATOM 1430 O O . GLU A 1 177 ? 5.685 2.257 4.211 1.00 89.62 177 GLU A O 1
ATOM 1435 N N . TRP A 1 178 ? 5.875 0.053 3.936 1.00 89.50 178 TRP A N 1
ATOM 1436 C CA . TRP A 1 178 ? 4.573 -0.111 3.291 1.00 89.50 178 TRP A CA 1
ATOM 1437 C C . TRP A 1 178 ? 3.390 0.250 4.203 1.00 89.50 178 TRP A C 1
ATOM 1439 O O . TRP A 1 178 ? 2.339 0.646 3.705 1.00 89.50 178 TRP A O 1
ATOM 1449 N N . ILE A 1 179 ? 3.553 0.151 5.528 1.00 87.19 179 ILE A N 1
ATOM 1450 C CA . ILE A 1 179 ? 2.508 0.509 6.498 1.00 87.19 179 ILE A CA 1
ATOM 1451 C C . ILE A 1 179 ? 2.235 2.015 6.447 1.00 87.19 179 ILE A C 1
ATOM 1453 O O . ILE A 1 179 ? 1.088 2.444 6.550 1.00 87.19 179 ILE A O 1
ATOM 1457 N N . GLU A 1 180 ? 3.274 2.825 6.260 1.00 85.94 180 GLU A N 1
ATOM 1458 C CA . GLU A 1 180 ? 3.137 4.276 6.121 1.00 85.94 180 GLU A CA 1
ATOM 1459 C C . GLU A 1 180 ? 2.445 4.626 4.804 1.00 85.94 180 GLU A C 1
ATOM 1461 O O . GLU A 1 180 ? 1.508 5.418 4.796 1.00 85.94 180 GLU A O 1
ATOM 1466 N N . ALA A 1 181 ? 2.841 3.964 3.712 1.00 82.56 181 ALA A N 1
ATOM 1467 C CA . ALA A 1 181 ? 2.235 4.157 2.396 1.00 82.56 181 ALA A CA 1
ATOM 1468 C C . ALA A 1 181 ? 0.747 3.767 2.353 1.00 82.56 181 ALA A C 1
ATOM 1470 O O . ALA A 1 181 ? -0.014 4.357 1.595 1.00 82.56 181 ALA A O 1
ATOM 1471 N N . LEU A 1 182 ? 0.320 2.799 3.169 1.00 83.44 182 LEU A N 1
ATOM 1472 C CA . LEU A 1 182 ? -1.083 2.385 3.264 1.00 83.44 182 LEU A CA 1
ATOM 1473 C C . LEU A 1 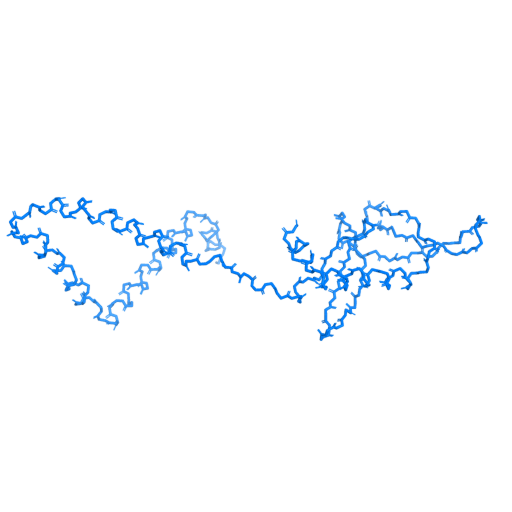182 ? -1.960 3.412 4.001 1.00 83.44 182 LEU A C 1
ATOM 1475 O O . LEU A 1 182 ? -3.169 3.456 3.785 1.00 83.44 182 LEU A O 1
ATOM 1479 N N . ASN A 1 183 ? -1.356 4.228 4.867 1.00 75.94 183 ASN A N 1
ATOM 1480 C CA . ASN A 1 183 ? -2.043 5.239 5.674 1.00 75.94 183 ASN A CA 1
ATOM 1481 C C . ASN A 1 183 ? -1.921 6.669 5.108 1.00 75.94 183 ASN A C 1
ATOM 1483 O O . ASN A 1 183 ? -2.460 7.596 5.718 1.00 75.94 183 ASN A O 1
ATOM 1487 N N . ALA A 1 184 ? -1.195 6.845 3.999 1.00 67.06 184 ALA A N 1
ATOM 1488 C CA . ALA A 1 184 ? -0.961 8.121 3.320 1.00 67.06 184 ALA A CA 1
ATOM 1489 C C . ALA A 1 184 ? -2.058 8.433 2.290 1.00 67.06 184 ALA A C 1
ATOM 1491 O O . ALA A 1 184 ? -2.451 9.619 2.209 1.00 67.06 184 ALA A O 1
#

Secondary structure (DSSP, 8-state):
-HHHHHHHHSHHHHHHHHHHHHHHHHHHHHHHTT-HHHHHHHHHHHHHHHHS--SS-HHHHHHHHHHHHHHHHHHHHHHS--------GGG--EEEETTEEEEEEEETTEEEEEEEE-TTT-PEE--EEEEETTTTEEEEE-B-TTT--B-PPB-S-HHHHHHHHHHHHHHHHHHTTHHHHHH-

Sequence (184 aa):
MELLKKLWKDPVWSKVIATGIIALIVAVATYILNLWPDILSLIKLTWGFITSSTSTPNWLLTIMAIPCFLFVMAILSSLKGKKNQTSSFTDYVKDNFEGLSWGWRYHGQQITNLHCLCPKCQYQIIPRAEHDYQKGGFVYIYACEECGYKVSPVAIENHEFEQKIELKIQKKLRTGEWIEALNA